Protein AF-0000000084934774 (afdb_homodimer)

Foldseek 3Di:
DDPVVVVVVVVVVLVVLQVVLQVVVVVPDDQQVSQVVCVVPDHSVLSVLQNVQSVLQVLLCVLCVVLVNNQQWDWDFDDSVDRTFIKTFGRDDPVPDPPLLCSLVSSQVSSVVSQKHKAAPDDDDPPVPDDSVNRSVCRSVRHMITIDGHDPPD/DDPVVVVVVVVVVLVVLQVVLQVVVVVPDDQQVSQVVCVVPDHSCLSVLQNVQSVLQVLLCVLCVVLVNNQQWDWDFDDSVDRTFIKTFGRDDPVPDPPLLCSLVSSQVSSVVSQKHKAAPDDDDPPVPDDSVNRSVCRSVRHMITIDGHDPPD

Secondary structure (DSSP, 8-state):
--HHHHHHHHHHHHHHHHHHHHHHHHTT--HHHHHHHTTTTS-HHHHHHHHHHHHHHHHHHHHHHHTT-TTTEEEEE--TTS---EEEEE---TTTSTTGGGHHHHHHHHHHTTTEEEEESS-SS--TT--HHHHHHHHHTT--EEEEE-----/--HHHHHHHHHHHHHHHHHHHHHHHHTT--HHHHHHHTTTTS-HHHHHHHHHHHHHHHHHHHHHHHTT-TTTEEEEE--TTS---EEEEE---TTTSTTGGGHHHHHHHHHHTTTEEEEES--SS--TT--HHHHHHHHHTT--EEEEE-----

Nearest PDB structures (foldseek):
  7mwr-assembly1_B  TM=3.013E-01  e=1.368E+00  synthetic construct
  7mwr-assembly1_B  TM=3.001E-01  e=9.776E-01  synthetic construct

Sequence (308 aa):
MDIRTELDNFLGEKRALVDAIAREFRAGTPAKEIARTVAPAFSRDQVTQYLSAVALADKARKALDEAGLAFAADVLVSGIDTPREARLIPAADPEETPDYPSLPTRIRDALRAFHITLDLLQTGEHDEDTSDAEIDGFFLDGQPVRLIKLKPRTMDIRTELDNFLGEKRALVDAIAREFRAGTPAKEIARTVAPAFSRDQVTQYLSAVALADKARKALDEAGLAFAADVLVSGIDTPREARLIPAADPEETPDYPSLPTRIRDALRAFHITLDLLQTGEHDEDTSDAEIDGFFLDGQPVRLIKLKPRT

Radius of gyration: 27.11 Å; Cα contacts (8 Å, |Δi|>4): 402; chains: 2; bounding box: 37×82×53 Å

Organism: Streptomyces venezuelae (strain ATCC 10712 / CBS 650.69 / DSM 40230 / JCM 4526 / NBRC 13096 / PD 04745) (NCBI:txid953739)

pLDDT: mean 90.49, std 11.96, range [42.5, 98.0]

Structure (mmCIF, N/CA/C/O backbone):
data_AF-0000000084934774-model_v1
#
loop_
_entity.id
_entity.type
_entity.pdbx_description
1 polymer 'Uncharacterized protein'
#
loop_
_atom_site.group_PDB
_atom_site.id
_atom_site.type_symbol
_atom_site.label_atom_id
_atom_site.label_alt_id
_atom_site.label_comp_id
_atom_site.label_asym_id
_atom_site.label_entity_id
_atom_site.label_seq_id
_atom_site.pdbx_PDB_ins_code
_atom_site.Cartn_x
_atom_site.Cartn_y
_atom_site.Cartn_z
_atom_site.occupancy
_atom_site.B_iso_or_equiv
_atom_site.auth_seq_id
_atom_site.auth_comp_id
_atom_site.auth_asym_id
_atom_site.auth_atom_id
_atom_site.pdbx_PDB_model_num
ATOM 1 N N . MET A 1 1 ? -10.758 15.281 -11.164 1 78.88 1 MET A N 1
ATOM 2 C CA . MET A 1 1 ? -11.195 13.914 -11.461 1 78.88 1 MET A CA 1
ATOM 3 C C . MET A 1 1 ? -11.875 13.289 -10.242 1 78.88 1 MET A C 1
ATOM 5 O O . MET A 1 1 ? -11.57 13.656 -9.102 1 78.88 1 MET A O 1
ATOM 9 N N . ASP A 1 2 ? -12.758 12.469 -10.477 1 92.75 2 ASP A N 1
ATOM 10 C CA . ASP A 1 2 ? -13.508 11.891 -9.367 1 92.75 2 ASP A CA 1
ATOM 11 C C . ASP A 1 2 ? -12.727 10.758 -8.703 1 92.75 2 ASP A C 1
ATOM 13 O O . ASP A 1 2 ? -11.797 10.203 -9.305 1 92.75 2 ASP A O 1
ATOM 17 N N . ILE A 1 3 ? -13.078 10.43 -7.586 1 95.81 3 ILE A N 1
ATOM 18 C CA . ILE A 1 3 ? -12.312 9.547 -6.715 1 95.81 3 ILE A CA 1
ATOM 19 C C . ILE A 1 3 ? -12.297 8.141 -7.297 1 95.81 3 ILE A C 1
ATOM 21 O O . ILE A 1 3 ? -11.297 7.422 -7.18 1 95.81 3 ILE A O 1
ATOM 25 N N . ARG A 1 4 ? -13.359 7.703 -8.016 1 95.94 4 ARG A N 1
ATOM 26 C CA . ARG A 1 4 ? -13.422 6.367 -8.602 1 95.94 4 ARG A CA 1
ATOM 27 C C . ARG A 1 4 ? -12.461 6.246 -9.781 1 95.94 4 ARG A C 1
ATOM 29 O O . ARG A 1 4 ? -11.789 5.223 -9.945 1 95.94 4 ARG A O 1
ATOM 36 N N . THR A 1 5 ? -12.414 7.297 -10.539 1 97.44 5 THR A N 1
ATOM 37 C CA . THR A 1 5 ? -11.477 7.312 -11.656 1 97.44 5 THR A CA 1
ATOM 38 C C . THR A 1 5 ? -10.039 7.258 -11.156 1 97.44 5 THR A C 1
ATOM 40 O O . THR A 1 5 ? -9.219 6.516 -11.695 1 97.44 5 THR A O 1
ATOM 43 N N . GLU A 1 6 ? -9.742 8.062 -10.133 1 97.25 6 GLU A N 1
ATOM 44 C CA . GLU A 1 6 ? -8.406 8.062 -9.555 1 97.25 6 GLU A CA 1
ATOM 45 C C . GLU A 1 6 ? -8.055 6.699 -8.969 1 97.25 6 GLU A C 1
ATOM 47 O O . GLU A 1 6 ? -6.918 6.246 -9.07 1 97.25 6 GLU A O 1
ATOM 52 N N . LEU A 1 7 ? -9.016 6.035 -8.367 1 97.5 7 LEU A N 1
ATOM 53 C CA . LEU A 1 7 ? -8.812 4.699 -7.816 1 97.5 7 LEU A CA 1
ATOM 54 C C . LEU A 1 7 ? -8.469 3.705 -8.922 1 97.5 7 LEU A C 1
ATOM 56 O O . LEU A 1 7 ? -7.516 2.934 -8.789 1 97.5 7 LEU A O 1
ATOM 60 N N . ASP A 1 8 ? -9.219 3.721 -9.992 1 97.44 8 ASP A N 1
ATOM 61 C CA . ASP A 1 8 ? -8.984 2.812 -11.109 1 97.44 8 ASP A CA 1
ATOM 62 C C . ASP A 1 8 ? -7.598 3.031 -11.711 1 97.44 8 ASP A C 1
ATOM 64 O O . ASP A 1 8 ? -6.898 2.068 -12.039 1 97.44 8 ASP A O 1
ATOM 68 N N . ASN A 1 9 ? -7.234 4.301 -11.836 1 98 9 ASN A N 1
ATOM 69 C CA . ASN A 1 9 ? -5.906 4.621 -12.344 1 98 9 ASN A CA 1
ATOM 70 C C . ASN A 1 9 ? -4.812 4.074 -11.43 1 98 9 ASN A C 1
ATOM 72 O O . ASN A 1 9 ? -3.832 3.496 -11.906 1 98 9 ASN A O 1
ATOM 76 N N . PHE A 1 10 ? -5.012 4.262 -10.164 1 97.19 10 PHE A N 1
ATOM 77 C CA . PHE A 1 10 ? -4.047 3.787 -9.18 1 97.19 10 PHE A CA 1
ATOM 78 C C . PHE A 1 10 ? -3.896 2.273 -9.25 1 97.19 10 PHE A C 1
ATOM 80 O O . PHE A 1 10 ? -2.777 1.758 -9.297 1 97.19 10 PHE A O 1
ATOM 87 N N . LEU A 1 11 ? -4.992 1.6 -9.312 1 96.88 11 LEU A N 1
ATOM 88 C CA . LEU A 1 11 ? -4.965 0.141 -9.359 1 96.88 11 LEU A CA 1
ATOM 89 C C . LEU A 1 11 ? -4.344 -0.354 -10.656 1 96.88 11 LEU A C 1
ATOM 91 O O . LEU A 1 11 ? -3.648 -1.372 -10.672 1 96.88 11 LEU A O 1
ATOM 95 N N . GLY A 1 12 ? -4.633 0.309 -11.727 1 96.75 12 GLY A N 1
ATOM 96 C CA . GLY A 1 12 ? -4.02 -0.026 -13.008 1 96.75 12 GLY A CA 1
ATOM 97 C C . GLY A 1 12 ? -2.51 0.105 -12.992 1 96.75 12 GLY A C 1
ATOM 98 O O . GLY A 1 12 ? -1.801 -0.792 -13.461 1 96.75 12 GLY A O 1
ATOM 99 N N . GLU A 1 13 ? -2.068 1.227 -12.461 1 96.88 13 GLU A N 1
ATOM 100 C CA . GLU A 1 13 ? -0.626 1.443 -12.398 1 96.88 13 GLU A CA 1
ATOM 101 C C . GLU A 1 13 ? 0.04 0.47 -11.43 1 96.88 13 GLU A C 1
ATOM 103 O O . GLU A 1 13 ? 1.187 0.069 -11.641 1 96.88 13 GLU A O 1
ATOM 108 N N . LYS A 1 14 ? -0.652 0.153 -10.367 1 96.25 14 LYS A N 1
ATOM 109 C CA . LYS A 1 14 ? -0.126 -0.861 -9.461 1 96.25 14 LYS A CA 1
ATOM 110 C C . LYS A 1 14 ? 0.091 -2.188 -10.18 1 96.25 14 LYS A C 1
ATOM 112 O O . LYS A 1 14 ? 1.144 -2.814 -10.039 1 96.25 14 LYS A O 1
ATOM 117 N N . ARG A 1 15 ? -0.886 -2.588 -10.914 1 95.69 15 ARG A N 1
ATOM 118 C CA . ARG A 1 15 ? -0.774 -3.818 -11.688 1 95.69 15 ARG A CA 1
ATOM 119 C C . ARG A 1 15 ? 0.396 -3.744 -12.664 1 95.69 15 ARG A C 1
ATOM 121 O O . ARG A 1 15 ? 1.167 -4.699 -12.789 1 95.69 15 ARG A O 1
ATOM 128 N N . ALA A 1 16 ? 0.53 -2.672 -13.305 1 96.81 16 ALA A N 1
ATOM 129 C CA . ALA A 1 16 ? 1.614 -2.48 -14.266 1 96.81 16 ALA A CA 1
ATOM 130 C C . ALA A 1 16 ? 2.975 -2.582 -13.586 1 96.81 16 ALA A C 1
ATOM 132 O O . ALA A 1 16 ? 3.906 -3.182 -14.125 1 96.81 16 ALA A O 1
ATOM 133 N N . LEU A 1 17 ? 3.041 -1.992 -12.422 1 97.31 17 LEU A N 1
ATOM 134 C CA . LEU A 1 17 ? 4.297 -2.035 -11.68 1 97.31 17 LEU A CA 1
ATOM 135 C C . LEU A 1 17 ? 4.633 -3.463 -11.266 1 97.31 17 LEU A C 1
ATOM 137 O O . LEU A 1 17 ? 5.773 -3.906 -11.406 1 97.31 17 LEU A O 1
ATOM 141 N N . VAL A 1 18 ? 3.674 -4.156 -10.805 1 96.5 18 VAL A N 1
ATOM 142 C CA . VAL A 1 18 ? 3.879 -5.527 -10.352 1 96.5 18 VAL A CA 1
ATOM 143 C C . VAL A 1 18 ? 4.293 -6.41 -11.523 1 96.5 18 VAL A C 1
ATOM 145 O O . VAL A 1 18 ? 5.191 -7.242 -11.398 1 96.5 18 VAL A O 1
ATOM 148 N N . ASP A 1 19 ? 3.691 -6.23 -12.633 1 96 19 ASP A N 1
ATOM 149 C CA . ASP A 1 19 ? 4.066 -6.957 -13.844 1 96 19 ASP A CA 1
ATOM 150 C C . ASP A 1 19 ? 5.516 -6.66 -14.234 1 96 19 ASP A C 1
ATOM 152 O O . ASP A 1 19 ? 6.254 -7.562 -14.633 1 96 19 ASP A O 1
ATOM 156 N N . ALA A 1 20 ? 5.871 -5.41 -14.133 1 97.06 20 ALA A N 1
ATOM 157 C CA . ALA A 1 20 ? 7.238 -5.012 -14.461 1 97.06 20 ALA A CA 1
ATOM 158 C C . ALA A 1 20 ? 8.242 -5.668 -13.516 1 97.06 20 ALA A C 1
ATOM 160 O O . ALA A 1 20 ? 9.328 -6.062 -13.938 1 97.06 20 ALA A O 1
ATOM 161 N N . ILE A 1 21 ? 7.844 -5.762 -12.266 1 97.25 21 ILE A N 1
ATOM 162 C CA . ILE A 1 21 ? 8.68 -6.406 -11.258 1 97.25 21 ILE A CA 1
ATOM 163 C C . ILE A 1 21 ? 8.953 -7.852 -11.664 1 97.25 21 ILE A C 1
ATOM 165 O O . ILE A 1 21 ? 10.102 -8.297 -11.688 1 97.25 21 ILE A O 1
ATOM 169 N N . ALA A 1 22 ? 7.934 -8.516 -12.016 1 96.12 22 ALA A N 1
ATOM 170 C CA . ALA A 1 22 ? 8.062 -9.922 -12.398 1 96.12 22 ALA A CA 1
ATOM 171 C C . ALA A 1 22 ? 8.883 -10.062 -13.68 1 96.12 22 ALA A C 1
ATOM 173 O O . ALA A 1 22 ? 9.719 -10.961 -13.797 1 96.12 22 ALA A O 1
ATOM 174 N N . ARG A 1 23 ? 8.688 -9.219 -14.617 1 96.94 23 ARG A N 1
ATOM 175 C CA . ARG A 1 23 ? 9.398 -9.25 -15.891 1 96.94 23 ARG A CA 1
ATOM 176 C C . ARG A 1 23 ? 10.891 -9.023 -15.688 1 96.94 23 ARG A C 1
ATOM 178 O O . ARG A 1 23 ? 11.719 -9.742 -16.266 1 96.94 23 ARG A O 1
ATOM 185 N N . GLU A 1 24 ? 11.18 -8.023 -14.875 1 97.31 24 GLU A N 1
ATOM 186 C CA . GLU A 1 24 ? 12.578 -7.738 -14.578 1 97.31 24 GLU A CA 1
ATOM 187 C C . GLU A 1 24 ? 13.25 -8.938 -13.914 1 97.31 24 GLU A C 1
ATOM 189 O O . GLU A 1 24 ? 14.406 -9.25 -14.219 1 97.31 24 GLU A O 1
ATOM 194 N N . PHE A 1 25 ? 12.57 -9.539 -13.039 1 97.25 25 PHE A N 1
ATOM 195 C CA . PHE A 1 25 ? 13.086 -10.719 -12.352 1 97.25 25 PHE A CA 1
ATOM 196 C C . PHE A 1 25 ? 13.352 -11.852 -13.328 1 97.25 25 PHE A C 1
ATOM 198 O O . PHE A 1 25 ? 14.406 -12.477 -13.297 1 97.25 25 PHE A O 1
ATOM 205 N N . ARG A 1 26 ? 12.492 -12.094 -14.227 1 96.38 26 ARG A N 1
ATOM 206 C CA . ARG A 1 26 ? 12.617 -13.156 -15.219 1 96.38 26 ARG A CA 1
ATOM 207 C C . ARG A 1 26 ? 13.75 -12.867 -16.188 1 96.38 26 ARG A C 1
ATOM 209 O O . ARG A 1 26 ? 14.328 -13.781 -16.781 1 96.38 26 ARG A O 1
ATOM 216 N N . ALA A 1 27 ? 14.07 -11.586 -16.312 1 96.81 27 ALA A N 1
ATOM 217 C CA . ALA A 1 27 ? 15.164 -11.18 -17.172 1 96.81 27 ALA A CA 1
ATOM 218 C C . ALA A 1 27 ? 16.516 -11.367 -16.484 1 96.81 27 ALA A C 1
ATOM 220 O O . ALA A 1 27 ? 17.562 -11.141 -17.094 1 96.81 27 ALA A O 1
ATOM 221 N N . GLY A 1 28 ? 16.484 -11.703 -15.18 1 96.62 28 GLY A N 1
ATOM 222 C CA . GLY A 1 28 ? 17.719 -12.094 -14.531 1 96.62 28 GLY A CA 1
ATOM 223 C C . GLY A 1 28 ? 18.188 -11.109 -13.469 1 96.62 28 GLY A C 1
ATOM 224 O O . GLY A 1 28 ? 19.188 -11.336 -12.805 1 96.62 28 GLY A O 1
ATOM 225 N N . THR A 1 29 ? 17.484 -9.961 -13.305 1 96.94 29 THR A N 1
ATOM 226 C CA . THR A 1 29 ? 17.859 -9 -12.266 1 96.94 29 THR A CA 1
ATOM 227 C C . THR A 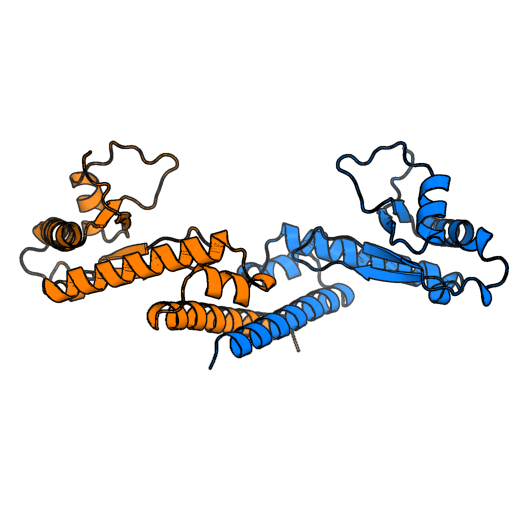1 29 ? 17.672 -9.602 -10.875 1 96.94 29 THR A C 1
ATOM 229 O O . THR A 1 29 ? 16.625 -10.211 -10.594 1 96.94 29 THR A O 1
ATOM 232 N N . PRO A 1 30 ? 18.656 -9.43 -10.039 1 97.31 30 PRO A N 1
ATOM 233 C CA . PRO A 1 30 ? 18.516 -9.984 -8.688 1 97.31 30 PRO A CA 1
ATOM 234 C C . PRO A 1 30 ? 17.359 -9.375 -7.906 1 97.31 30 PRO A C 1
ATOM 236 O O . PRO A 1 30 ? 17.094 -8.18 -8.016 1 97.31 30 PRO A O 1
ATOM 239 N N . ALA A 1 31 ? 16.734 -10.211 -7.055 1 96.62 31 ALA A N 1
ATOM 240 C CA . ALA A 1 31 ? 15.562 -9.812 -6.277 1 96.62 31 ALA A CA 1
ATOM 241 C C . ALA A 1 31 ? 15.883 -8.625 -5.371 1 96.62 31 ALA A C 1
ATOM 243 O O . ALA A 1 31 ? 15.078 -7.699 -5.234 1 96.62 31 ALA A O 1
ATOM 244 N N . LYS A 1 32 ? 17.016 -8.656 -4.805 1 96.31 32 LYS A N 1
ATOM 245 C CA . LYS A 1 32 ? 17.422 -7.602 -3.885 1 96.31 32 LYS A CA 1
ATOM 246 C C . LYS A 1 32 ? 17.531 -6.258 -4.602 1 96.31 32 LYS A C 1
ATOM 248 O O . LYS A 1 32 ? 17.172 -5.219 -4.039 1 96.31 32 LYS A O 1
ATOM 253 N N . GLU A 1 33 ? 18.016 -6.273 -5.797 1 97.5 33 GLU A N 1
ATOM 254 C CA . GLU A 1 33 ? 18.141 -5.055 -6.59 1 97.5 33 GLU A CA 1
ATOM 255 C C . GLU A 1 33 ? 16.766 -4.508 -6.977 1 97.5 33 GLU A C 1
ATOM 257 O O . GLU A 1 33 ? 16.531 -3.301 -6.914 1 97.5 33 GLU A O 1
ATOM 262 N N . ILE A 1 34 ? 15.914 -5.402 -7.332 1 97.56 34 ILE A N 1
ATOM 263 C CA . ILE A 1 34 ? 14.547 -5.016 -7.668 1 97.56 34 ILE A CA 1
ATOM 264 C C . ILE A 1 34 ? 13.875 -4.398 -6.445 1 97.56 34 ILE A C 1
ATOM 266 O O . ILE A 1 34 ? 13.25 -3.338 -6.543 1 97.56 34 ILE A O 1
ATOM 270 N N . ALA A 1 35 ? 14.062 -5.059 -5.273 1 97.19 35 ALA A N 1
ATOM 271 C CA . ALA A 1 35 ? 13.477 -4.562 -4.031 1 97.19 35 ALA A CA 1
ATOM 272 C C . ALA A 1 35 ? 13.961 -3.15 -3.719 1 97.19 35 ALA A C 1
ATOM 274 O O . ALA A 1 35 ? 13.188 -2.299 -3.285 1 97.19 35 ALA A O 1
ATOM 275 N N . ARG A 1 36 ? 15.195 -2.875 -3.945 1 97.62 36 ARG A N 1
ATOM 276 C CA . ARG A 1 36 ? 15.758 -1.551 -3.709 1 97.62 36 ARG A CA 1
ATOM 277 C C . ARG A 1 36 ? 15.125 -0.514 -4.629 1 97.62 36 ARG A C 1
ATOM 279 O O . ARG A 1 36 ? 14.805 0.596 -4.199 1 97.62 36 ARG A O 1
ATOM 286 N N . THR A 1 37 ? 14.977 -0.92 -5.828 1 97 37 THR A N 1
ATOM 287 C CA . THR A 1 37 ? 14.445 -0.012 -6.836 1 97 37 THR A CA 1
ATOM 288 C C . THR A 1 37 ? 13.016 0.4 -6.496 1 97 37 THR A C 1
ATOM 290 O O . THR A 1 37 ? 12.641 1.564 -6.656 1 97 37 THR A O 1
ATOM 293 N N . VAL A 1 38 ? 12.234 -0.533 -6.016 1 97.5 38 VAL A N 1
ATOM 294 C CA . VAL A 1 38 ? 10.812 -0.253 -5.832 1 97.5 38 VAL A CA 1
ATOM 295 C C . VAL A 1 38 ? 10.523 -0.011 -4.355 1 97.5 38 VAL A C 1
ATOM 297 O O . VAL A 1 38 ? 9.375 -0.094 -3.922 1 97.5 38 VAL A O 1
ATOM 300 N N . ALA A 1 39 ? 11.453 0.336 -3.584 1 96.12 39 ALA A N 1
ATOM 301 C CA . ALA A 1 39 ? 11.367 0.5 -2.137 1 96.12 39 ALA A CA 1
ATOM 302 C C . ALA A 1 39 ? 10.336 1.559 -1.765 1 96.12 39 ALA A C 1
ATOM 304 O O . ALA A 1 39 ? 9.68 1.459 -0.724 1 96.12 39 ALA A O 1
ATOM 305 N N . PRO A 1 40 ? 10.141 2.592 -2.535 1 94.06 40 PRO A N 1
ATOM 306 C CA . PRO A 1 40 ? 9.125 3.59 -2.197 1 94.06 40 PRO A CA 1
ATOM 307 C C . PRO A 1 40 ? 7.703 3.033 -2.268 1 94.06 40 PRO A C 1
ATOM 309 O O . PRO A 1 40 ? 6.77 3.643 -1.738 1 94.06 40 PRO A O 1
ATOM 312 N N . ALA A 1 41 ? 7.539 1.905 -2.939 1 94.5 41 ALA A N 1
ATOM 313 C CA . ALA A 1 41 ? 6.203 1.359 -3.168 1 94.5 41 ALA A CA 1
ATOM 314 C C . ALA A 1 41 ? 5.957 0.134 -2.293 1 94.5 41 ALA A C 1
ATOM 316 O O . ALA A 1 41 ? 4.859 -0.042 -1.759 1 94.5 41 ALA A O 1
ATOM 317 N N . PHE A 1 42 ? 6.953 -0.708 -2.201 1 94.56 42 PHE A N 1
ATOM 318 C CA . PHE A 1 42 ? 6.824 -1.979 -1.498 1 94.56 42 PHE A CA 1
ATOM 319 C C . PHE A 1 42 ? 8.023 -2.219 -0.586 1 94.56 42 PHE A C 1
ATOM 321 O O . PHE A 1 42 ? 9.141 -1.827 -0.912 1 94.56 42 PHE A O 1
ATOM 328 N N . SER A 1 43 ? 7.746 -2.963 0.481 1 94.06 43 SER A N 1
ATOM 329 C CA . SER A 1 43 ? 8.852 -3.334 1.361 1 94.06 43 SER A CA 1
ATOM 330 C C . SER A 1 43 ? 9.719 -4.422 0.734 1 94.06 43 SER A C 1
ATOM 332 O O . SER A 1 43 ? 9.281 -5.113 -0.187 1 94.06 43 SER A O 1
ATOM 334 N N . ARG A 1 44 ? 10.906 -4.539 1.25 1 94.94 44 ARG A N 1
ATOM 335 C CA . ARG A 1 44 ? 11.828 -5.562 0.783 1 94.94 44 ARG A CA 1
ATOM 336 C C . ARG A 1 44 ? 11.234 -6.957 0.94 1 94.94 44 ARG A C 1
ATOM 338 O O . ARG A 1 44 ? 11.312 -7.777 0.026 1 94.94 44 ARG A O 1
ATOM 345 N N . ASP A 1 45 ? 10.602 -7.234 2.094 1 93.56 45 ASP A N 1
ATOM 346 C CA . ASP A 1 45 ? 10.023 -8.547 2.361 1 93.56 45 ASP A CA 1
ATOM 347 C C . ASP A 1 45 ? 8.883 -8.852 1.4 1 93.56 45 ASP A C 1
ATOM 349 O O . ASP A 1 45 ? 8.758 -9.977 0.905 1 93.56 45 ASP A O 1
ATOM 353 N N . GLN A 1 46 ? 8.086 -7.867 1.124 1 94.5 46 GLN A N 1
ATOM 354 C CA . GLN A 1 46 ? 6.992 -8.031 0.178 1 94.5 46 GLN A CA 1
ATOM 355 C C . GLN A 1 46 ? 7.504 -8.469 -1.191 1 94.5 46 GLN A C 1
ATOM 357 O O . GLN A 1 46 ? 7.004 -9.43 -1.771 1 94.5 46 GLN A O 1
ATOM 362 N N . VAL A 1 47 ? 8.508 -7.789 -1.614 1 96.12 47 VAL A N 1
ATOM 363 C CA . VAL A 1 47 ? 9.016 -8.016 -2.963 1 96.12 47 VAL A CA 1
ATOM 364 C C . VAL A 1 47 ? 9.703 -9.383 -3.029 1 96.12 47 VAL A C 1
ATOM 366 O O . VAL A 1 47 ? 9.445 -10.164 -3.943 1 96.12 47 VAL A O 1
ATOM 369 N N . THR A 1 48 ? 10.516 -9.68 -2.057 1 95.88 48 THR A N 1
ATOM 370 C CA . THR A 1 48 ? 11.273 -10.922 -2.092 1 95.88 48 THR A CA 1
ATOM 371 C C . THR A 1 48 ? 10.344 -12.125 -1.982 1 95.88 48 THR A C 1
ATOM 373 O O . THR A 1 48 ? 10.539 -13.133 -2.67 1 95.88 48 THR A O 1
ATOM 376 N N . GLN A 1 49 ? 9.328 -12.016 -1.115 1 94.5 49 GLN A N 1
ATOM 377 C CA . GLN A 1 49 ? 8.367 -13.102 -0.988 1 94.5 49 GLN A CA 1
ATOM 378 C C . GLN A 1 49 ? 7.551 -13.266 -2.268 1 94.5 49 GLN A C 1
ATOM 380 O O . GLN A 1 49 ? 7.289 -14.391 -2.705 1 94.5 49 GLN A O 1
ATOM 385 N N . TYR A 1 50 ? 7.16 -12.148 -2.826 1 96.62 50 TYR A N 1
ATOM 386 C CA . TYR A 1 50 ? 6.41 -12.188 -4.078 1 96.62 50 TYR A CA 1
ATOM 387 C C . TYR A 1 50 ? 7.227 -12.852 -5.18 1 96.62 50 TYR A C 1
ATOM 389 O O . TYR A 1 50 ? 6.723 -13.711 -5.902 1 96.62 50 TYR A O 1
ATOM 397 N N . LEU A 1 51 ? 8.445 -12.508 -5.297 1 96.94 51 LEU A N 1
ATOM 398 C CA . LEU A 1 51 ? 9.297 -13.031 -6.363 1 96.94 51 LEU A CA 1
ATOM 399 C C . LEU A 1 51 ? 9.625 -14.5 -6.121 1 96.94 51 LEU A C 1
ATOM 401 O O . LEU A 1 51 ? 9.773 -15.266 -7.07 1 96.94 51 LEU A O 1
ATOM 405 N N . SER A 1 52 ? 9.734 -14.875 -4.855 1 95.19 52 SER A N 1
ATOM 406 C CA . SER A 1 52 ? 9.891 -16.297 -4.551 1 95.19 52 SER A CA 1
ATOM 407 C C . SER A 1 52 ? 8.688 -17.109 -5.043 1 95.19 52 SER A C 1
ATOM 409 O O . SER A 1 52 ? 8.852 -18.188 -5.605 1 95.19 52 SER A O 1
ATOM 411 N N . ALA A 1 53 ? 7.543 -16.547 -4.809 1 95.69 53 ALA A N 1
ATOM 412 C CA . ALA A 1 53 ? 6.324 -17.188 -5.289 1 95.69 53 ALA A CA 1
ATOM 413 C C . ALA A 1 53 ? 6.301 -17.25 -6.812 1 95.69 53 ALA A C 1
ATOM 415 O O . ALA A 1 53 ? 5.883 -18.25 -7.395 1 95.69 53 ALA A O 1
ATOM 416 N N . VAL A 1 54 ? 6.707 -16.203 -7.422 1 96.69 54 VAL A N 1
ATOM 417 C CA . VAL A 1 54 ? 6.762 -16.141 -8.875 1 96.69 54 VAL A CA 1
ATOM 418 C C . VAL A 1 54 ? 7.688 -17.234 -9.406 1 96.69 54 VAL A C 1
ATOM 420 O O . VAL A 1 54 ? 7.34 -17.969 -10.344 1 96.69 54 VAL A O 1
ATOM 423 N N . ALA A 1 55 ? 8.859 -17.359 -8.82 1 96.31 55 ALA A N 1
ATOM 424 C CA . ALA A 1 55 ? 9.828 -18.375 -9.227 1 96.31 55 ALA A CA 1
ATOM 425 C C . ALA A 1 55 ? 9.242 -19.781 -9.086 1 96.31 55 ALA A C 1
ATOM 427 O O . ALA A 1 55 ? 9.414 -20.625 -9.977 1 96.31 55 ALA A O 1
ATOM 428 N N . LEU A 1 56 ? 8.609 -19.984 -7.984 1 96.25 56 LEU A N 1
ATOM 429 C CA . LEU A 1 56 ? 7.988 -21.281 -7.738 1 96.25 56 LEU A CA 1
ATOM 430 C C . LEU A 1 56 ? 6.914 -21.562 -8.781 1 96.25 56 LEU A C 1
ATOM 432 O O . LEU A 1 56 ? 6.84 -22.688 -9.305 1 96.25 56 LEU A O 1
ATOM 436 N N . ALA A 1 57 ? 6.164 -20.625 -9.047 1 96.94 57 ALA A N 1
ATOM 437 C CA . ALA A 1 57 ? 5.109 -20.766 -10.047 1 96.94 57 ALA A CA 1
ATOM 438 C C . ALA A 1 57 ? 5.695 -21.078 -11.422 1 96.94 57 ALA A C 1
ATOM 440 O O . ALA A 1 57 ? 5.191 -21.938 -12.133 1 96.94 57 ALA A O 1
ATOM 441 N N . ASP A 1 58 ? 6.691 -20.359 -11.789 1 96.5 58 ASP A N 1
ATOM 442 C CA . ASP A 1 58 ? 7.32 -20.578 -13.094 1 96.5 58 ASP A CA 1
ATOM 443 C C . ASP A 1 58 ? 7.883 -21.984 -13.211 1 96.5 58 ASP A C 1
ATOM 445 O O . ASP A 1 58 ? 7.742 -22.641 -14.25 1 96.5 58 ASP A O 1
ATOM 449 N N . LYS A 1 59 ? 8.508 -22.422 -12.141 1 97.19 59 LYS A N 1
ATOM 450 C CA . LYS A 1 59 ? 9.023 -23.781 -12.117 1 97.19 59 LYS A CA 1
ATOM 451 C C . LYS A 1 59 ? 7.895 -24.797 -12.242 1 97.19 59 LYS A C 1
ATOM 453 O O . LYS A 1 59 ? 8.031 -25.797 -12.945 1 97.19 59 LYS A O 1
ATOM 458 N N . ALA A 1 60 ? 6.848 -24.5 -11.547 1 97.56 60 ALA A N 1
ATOM 459 C CA . ALA A 1 60 ? 5.703 -25.406 -11.594 1 97.56 60 ALA A CA 1
ATOM 460 C C . ALA A 1 60 ? 5.105 -25.469 -12.992 1 97.56 60 ALA A C 1
ATOM 462 O O . ALA A 1 60 ? 4.754 -26.547 -13.484 1 97.56 60 ALA A O 1
ATOM 463 N N . ARG A 1 61 ? 5 -24.359 -13.609 1 97.44 61 ARG A N 1
ATOM 464 C CA . ARG A 1 61 ? 4.492 -24.312 -14.977 1 97.44 61 ARG A CA 1
ATOM 465 C C . ARG A 1 61 ? 5.363 -25.141 -15.914 1 97.44 61 ARG A C 1
ATOM 467 O O . ARG A 1 61 ? 4.852 -25.891 -16.75 1 97.44 61 ARG A O 1
ATOM 474 N N . LYS A 1 62 ? 6.594 -24.953 -15.75 1 97.25 62 LYS A N 1
ATOM 475 C CA . LYS A 1 62 ? 7.527 -25.734 -16.562 1 97.25 62 LYS A CA 1
ATOM 476 C C . LYS A 1 62 ? 7.352 -27.234 -16.312 1 97.25 62 LYS A C 1
ATOM 478 O O . LYS A 1 62 ? 7.34 -28.016 -17.266 1 97.25 62 LYS A O 1
ATOM 483 N N . ALA A 1 63 ? 7.246 -27.594 -15.055 1 97.44 63 ALA A N 1
ATOM 484 C CA . ALA A 1 63 ? 7.059 -29 -14.688 1 97.44 63 ALA A CA 1
ATOM 485 C C . ALA A 1 63 ? 5.816 -29.578 -15.352 1 97.44 63 ALA A C 1
ATOM 487 O O . ALA A 1 63 ? 5.867 -30.672 -15.93 1 97.44 63 ALA A O 1
ATOM 488 N N . LEU A 1 64 ? 4.781 -28.844 -15.289 1 97.5 64 LEU A N 1
ATOM 489 C CA . LEU A 1 64 ? 3.523 -29.312 -15.867 1 97.5 64 LEU A CA 1
ATOM 490 C C . LEU A 1 64 ? 3.615 -29.391 -17.391 1 97.5 64 LEU A C 1
ATOM 492 O O . LEU A 1 64 ? 3.119 -30.344 -18 1 97.5 64 LEU A O 1
ATOM 496 N N . ASP A 1 65 ? 4.23 -28.453 -17.953 1 96.88 65 ASP A N 1
ATOM 497 C CA . ASP A 1 65 ? 4.41 -28.422 -19.406 1 96.88 65 ASP A CA 1
ATOM 498 C C . ASP A 1 65 ? 5.223 -29.609 -19.875 1 96.88 65 ASP A C 1
ATOM 500 O O . ASP A 1 65 ? 4.824 -30.312 -20.828 1 96.88 65 ASP A O 1
ATOM 504 N N . GLU A 1 66 ? 6.316 -29.844 -19.266 1 97.56 66 GLU A N 1
ATOM 505 C CA . GLU A 1 66 ? 7.207 -30.938 -19.656 1 97.56 66 GLU A CA 1
ATOM 506 C C . GLU A 1 66 ? 6.531 -32.281 -19.484 1 97.56 66 GLU A C 1
ATOM 508 O O . GLU A 1 66 ? 6.82 -33.219 -20.234 1 97.56 66 GLU A O 1
ATOM 513 N N . ALA A 1 67 ? 5.613 -32.375 -18.562 1 96.75 67 ALA A N 1
ATOM 514 C CA . ALA A 1 67 ? 4.914 -33.625 -18.281 1 96.75 67 ALA A CA 1
ATOM 515 C C . ALA A 1 67 ? 3.648 -33.75 -19.125 1 96.75 67 ALA A C 1
ATOM 517 O O . ALA A 1 67 ? 2.926 -34.75 -19.047 1 96.75 67 ALA A O 1
ATOM 518 N N . GLY A 1 68 ? 3.346 -32.688 -19.938 1 95.56 68 GLY A N 1
ATOM 519 C CA . GLY A 1 68 ? 2.137 -32.688 -20.75 1 95.56 68 GLY A CA 1
ATOM 520 C C . GLY A 1 68 ? 0.871 -32.5 -19.938 1 95.56 68 GLY A C 1
ATOM 521 O O . GLY A 1 68 ? -0.18 -33.062 -20.297 1 95.56 68 GLY A O 1
ATOM 522 N N . LEU A 1 69 ? 0.975 -31.812 -18.781 1 96.06 69 LEU A N 1
ATOM 523 C CA . LEU A 1 69 ? -0.149 -31.688 -17.859 1 96.06 69 LEU A CA 1
ATOM 524 C C . LEU A 1 69 ? -0.601 -30.234 -17.734 1 96.06 69 LEU A C 1
ATOM 526 O O . LEU A 1 69 ? -1.341 -29.891 -16.812 1 96.06 69 LEU A O 1
ATOM 530 N N . ALA A 1 70 ? -0.182 -29.375 -18.641 1 94.44 70 ALA A N 1
ATOM 531 C CA . ALA A 1 70 ? -0.507 -27.953 -18.578 1 94.44 70 ALA A CA 1
ATOM 532 C C . ALA A 1 70 ? -2.012 -27.734 -18.703 1 94.44 70 ALA A C 1
ATOM 534 O O . ALA A 1 70 ? -2.541 -26.734 -18.188 1 94.44 70 ALA A O 1
ATOM 535 N N . PHE A 1 71 ? -2.73 -28.672 -19.281 1 92.75 71 PHE A N 1
ATOM 536 C CA . PHE A 1 71 ? -4.172 -28.562 -19.453 1 92.75 71 PHE A CA 1
ATOM 537 C C . PHE A 1 71 ? -4.902 -28.828 -18.141 1 92.75 71 PHE A C 1
ATOM 539 O O . PHE A 1 71 ? -6.074 -28.469 -18 1 92.75 71 PHE A O 1
ATOM 546 N N . ALA A 1 72 ? -4.297 -29.484 -17.203 1 94.19 72 ALA A N 1
ATOM 547 C CA . ALA A 1 72 ? -4.961 -30.031 -16.031 1 94.19 72 ALA A CA 1
ATOM 548 C C . ALA A 1 72 ? -5.109 -28.984 -14.938 1 94.19 72 ALA A C 1
ATOM 550 O O . ALA A 1 72 ? -5.988 -29.078 -14.078 1 94.19 72 ALA A O 1
ATOM 551 N N . ALA A 1 73 ? -4.18 -28 -14.953 1 95.19 73 ALA A N 1
ATOM 552 C CA . ALA A 1 73 ? -4.195 -27.031 -13.867 1 95.19 73 ALA A CA 1
ATOM 553 C C . ALA A 1 73 ? -3.578 -25.703 -14.32 1 95.19 73 ALA A C 1
ATOM 555 O O . ALA A 1 73 ? -2.652 -25.688 -15.133 1 95.19 73 ALA A O 1
ATOM 556 N N . ASP A 1 74 ? -4.137 -24.625 -13.789 1 94.56 74 ASP A N 1
ATOM 557 C CA . ASP A 1 74 ? -3.529 -23.312 -13.922 1 94.56 74 ASP A CA 1
ATOM 558 C C . ASP A 1 74 ? -2.668 -22.984 -12.703 1 94.56 74 ASP A C 1
ATOM 560 O O . ASP A 1 74 ? -2.982 -23.391 -11.586 1 94.56 74 ASP A O 1
ATOM 564 N N . VAL A 1 75 ? -1.601 -22.359 -13.031 1 96.06 75 VAL A N 1
ATOM 565 C CA . VAL A 1 75 ? -0.73 -21.891 -11.961 1 96.06 75 VAL A CA 1
ATOM 566 C C . VAL A 1 75 ? -0.876 -20.375 -11.805 1 96.06 75 VAL A C 1
ATOM 568 O O . VAL A 1 75 ? -0.709 -19.625 -12.766 1 96.06 75 VAL A O 1
ATOM 571 N N . LEU A 1 76 ? -1.16 -19.953 -10.523 1 94 76 LEU A N 1
ATOM 572 C CA . LEU A 1 76 ? -1.379 -18.531 -10.25 1 94 76 LEU A CA 1
ATOM 573 C C . LEU A 1 76 ? -0.519 -18.062 -9.078 1 94 76 LEU A C 1
ATOM 575 O O . LEU A 1 76 ? -0.175 -18.859 -8.203 1 94 76 LEU A O 1
ATOM 579 N N . VAL A 1 77 ? -0.133 -16.828 -9.203 1 93.56 77 VAL A N 1
ATOM 580 C CA . VAL A 1 77 ? 0.542 -16.172 -8.078 1 93.56 77 VAL A CA 1
ATOM 581 C C . VAL A 1 77 ? -0.374 -15.125 -7.465 1 93.56 77 VAL A C 1
ATOM 583 O O . VAL A 1 77 ? -0.975 -14.32 -8.18 1 93.56 77 VAL A O 1
ATOM 586 N N . SER A 1 78 ? -0.44 -15.203 -6.129 1 86.44 78 SER A N 1
ATOM 587 C CA . SER A 1 78 ? -1.234 -14.18 -5.461 1 86.44 78 SER A CA 1
ATOM 588 C C . SER A 1 78 ? -0.581 -12.812 -5.578 1 86.44 78 SER A C 1
ATOM 590 O O . SER A 1 78 ? 0.597 -12.703 -5.93 1 86.44 78 SER A O 1
ATOM 592 N N . GLY A 1 79 ? -1.351 -11.82 -5.316 1 83.62 79 GLY A N 1
ATOM 593 C CA . GLY A 1 79 ? -0.868 -10.453 -5.445 1 83.62 79 GLY A CA 1
ATOM 594 C C . GLY A 1 79 ? 0.18 -10.094 -4.406 1 83.62 79 GLY A C 1
ATOM 595 O O . GLY A 1 79 ? 0.333 -10.797 -3.402 1 83.62 79 GLY A O 1
ATOM 596 N N . ILE A 1 80 ? 0.905 -9.047 -4.637 1 84.25 80 ILE A N 1
ATOM 597 C CA . ILE A 1 80 ? 2.057 -8.633 -3.844 1 84.25 80 ILE A CA 1
ATOM 598 C C . ILE A 1 80 ? 1.59 -8.156 -2.469 1 84.25 80 ILE A C 1
ATOM 600 O O . ILE A 1 80 ? 2.385 -8.078 -1.529 1 84.25 80 ILE A O 1
ATOM 604 N N . ASP A 1 81 ? 0.263 -7.766 -2.328 1 83.19 81 ASP A N 1
ATOM 605 C CA . ASP A 1 81 ? -0.262 -7.238 -1.071 1 83.19 81 ASP A CA 1
ATOM 606 C C . ASP A 1 81 ? -0.842 -8.359 -0.208 1 83.19 81 ASP A C 1
ATOM 608 O O . ASP A 1 81 ? -1.279 -8.117 0.919 1 83.19 81 ASP A O 1
ATOM 612 N N . THR A 1 82 ? -0.946 -9.57 -0.595 1 73.69 82 THR A N 1
ATOM 613 C CA . THR A 1 82 ? -1.506 -10.742 0.07 1 73.69 82 THR A CA 1
ATOM 614 C C . THR A 1 82 ? -0.404 -11.727 0.447 1 73.69 82 THR A C 1
ATOM 616 O O . THR A 1 82 ? 0.756 -11.539 0.075 1 73.69 82 THR A O 1
ATOM 619 N N . PRO A 1 83 ? -0.89 -12.562 1.362 1 72.38 83 PRO A N 1
ATOM 620 C CA . PRO A 1 83 ? 0.104 -13.633 1.459 1 72.38 83 PRO A CA 1
ATOM 621 C C . PRO A 1 83 ? 0.592 -14.117 0.093 1 72.38 83 PRO A C 1
ATOM 623 O O . PRO A 1 83 ? -0.218 -14.469 -0.768 1 72.38 83 PRO A O 1
ATOM 626 N N . ARG A 1 84 ? 1.795 -13.898 -0.087 1 81.25 84 ARG A N 1
ATOM 627 C CA . ARG A 1 84 ? 2.416 -14.148 -1.384 1 81.25 84 ARG A CA 1
ATOM 628 C C . ARG A 1 84 ? 2.676 -15.641 -1.59 1 81.25 84 ARG A C 1
ATOM 630 O O . ARG A 1 84 ? 3.59 -16.203 -0.984 1 81.25 84 ARG A O 1
ATOM 637 N N . GLU A 1 85 ? 1.746 -16.188 -2.361 1 89.88 85 GLU A N 1
ATOM 638 C CA . GLU A 1 85 ? 1.827 -17.641 -2.578 1 89.88 85 GLU A CA 1
ATOM 639 C C . GLU A 1 85 ? 1.572 -17.984 -4.039 1 89.88 85 GLU A C 1
ATOM 641 O O . GLU A 1 85 ? 0.938 -17.219 -4.77 1 89.88 85 GLU A O 1
ATOM 646 N N . ALA A 1 86 ? 2.182 -19.078 -4.43 1 94.5 86 ALA A N 1
ATOM 647 C CA . ALA A 1 86 ? 1.842 -19.719 -5.691 1 94.5 86 ALA A CA 1
ATOM 648 C C . ALA A 1 86 ? 0.79 -20.812 -5.48 1 94.5 86 ALA A C 1
ATOM 650 O O . ALA A 1 86 ? 0.843 -21.562 -4.5 1 94.5 86 ALA A O 1
ATOM 651 N N . ARG A 1 87 ? -0.106 -20.828 -6.398 1 94.44 87 ARG A N 1
ATOM 652 C CA . ARG A 1 87 ? -1.219 -21.75 -6.25 1 94.44 87 ARG A CA 1
ATOM 653 C C . ARG A 1 87 ? -1.45 -22.547 -7.539 1 94.44 87 ARG A C 1
ATOM 655 O O . ARG A 1 87 ? -1.173 -22.047 -8.633 1 94.44 87 ARG A O 1
ATOM 662 N N . LEU A 1 88 ? -1.963 -23.734 -7.277 1 95.44 88 LEU A N 1
ATOM 663 C CA . LEU A 1 88 ? -2.447 -24.578 -8.359 1 95.44 88 LEU A CA 1
ATOM 664 C C . LEU A 1 88 ? -3.973 -24.609 -8.383 1 95.44 88 LEU A C 1
ATOM 666 O O . LEU A 1 88 ? -4.605 -24.938 -7.375 1 95.44 88 LEU A O 1
ATOM 670 N N . ILE A 1 89 ? -4.477 -24.219 -9.547 1 94.38 89 ILE A N 1
ATOM 671 C CA . ILE A 1 89 ? -5.93 -24.219 -9.711 1 94.38 89 ILE A CA 1
ATOM 672 C C . ILE A 1 89 ? -6.336 -25.297 -10.711 1 94.38 89 ILE A C 1
ATOM 674 O O . ILE A 1 89 ? -5.938 -25.25 -11.875 1 94.38 89 ILE A O 1
ATOM 678 N N . PRO A 1 90 ? -7.121 -26.25 -10.227 1 94.62 90 PRO A N 1
ATOM 679 C CA . PRO A 1 90 ? -7.57 -27.281 -11.172 1 94.62 90 PRO A CA 1
ATOM 680 C C . PRO A 1 90 ? -8.305 -26.688 -12.375 1 94.62 90 PRO A C 1
ATOM 682 O O . PRO A 1 90 ? -9.117 -25.766 -12.219 1 94.62 90 PRO A O 1
ATOM 685 N N . ALA A 1 91 ? -8.023 -27.219 -13.523 1 93.56 91 ALA A N 1
ATOM 686 C CA . ALA A 1 91 ? -8.617 -26.672 -14.734 1 93.56 91 ALA A CA 1
ATOM 687 C C . ALA A 1 91 ? -9.172 -27.781 -15.625 1 93.56 91 ALA A C 1
ATOM 689 O O . ALA A 1 91 ? -9.969 -27.516 -16.531 1 93.56 91 ALA A O 1
ATOM 690 N N . ALA A 1 92 ? -8.852 -29.016 -15.352 1 92.38 92 ALA A N 1
ATOM 691 C CA . ALA A 1 92 ? -9.273 -30.141 -16.188 1 92.38 92 ALA A CA 1
ATOM 692 C C . ALA A 1 92 ? -10.758 -30.438 -16 1 92.38 92 ALA A C 1
ATOM 694 O O . ALA A 1 92 ? -11.273 -30.391 -14.883 1 92.38 92 ALA A O 1
ATOM 695 N N . ASP A 1 93 ? -11.375 -30.625 -17.078 1 90.62 93 ASP A N 1
ATOM 696 C CA . ASP A 1 93 ? -12.75 -31.109 -17.031 1 90.62 93 ASP A CA 1
ATOM 697 C C . ASP A 1 93 ? -12.812 -32.594 -16.75 1 90.62 93 ASP A C 1
ATOM 699 O O . ASP A 1 93 ? -12.336 -33.406 -17.562 1 90.62 93 ASP A O 1
ATOM 703 N N . PRO A 1 94 ? -13.453 -32.938 -15.695 1 89.5 94 PRO A N 1
ATOM 704 C CA . PRO A 1 94 ? -13.492 -34.375 -15.336 1 89.5 94 PRO A CA 1
ATOM 705 C C . PRO A 1 94 ? -14.117 -35.25 -16.422 1 89.5 94 PRO A C 1
ATOM 707 O O . PRO A 1 94 ? -13.695 -36.375 -16.625 1 89.5 94 PRO A O 1
ATOM 710 N N . GLU A 1 95 ? -15.016 -34.75 -17.125 1 90.88 95 GLU A N 1
ATOM 711 C CA . GLU A 1 95 ? -15.734 -35.531 -18.141 1 90.88 95 GLU A CA 1
ATOM 712 C C . GLU A 1 95 ? -14.898 -35.719 -19.391 1 90.88 95 GLU A C 1
ATOM 714 O O . GLU A 1 95 ? -15.07 -36.688 -20.125 1 90.88 95 GLU A O 1
ATOM 719 N N . GLU A 1 96 ? -14 -34.875 -19.562 1 91.94 96 GLU A N 1
ATOM 720 C CA . GLU A 1 96 ? -13.227 -34.906 -20.797 1 91.94 96 GLU A CA 1
ATOM 721 C C . GLU A 1 96 ? -11.828 -35.438 -20.562 1 91.94 96 GLU A C 1
ATOM 723 O O . GLU A 1 96 ? -11.07 -35.656 -21.516 1 91.94 96 GLU A O 1
ATOM 728 N N . THR A 1 97 ? -11.523 -35.625 -19.312 1 90.75 97 THR A N 1
ATOM 729 C CA . THR A 1 97 ? -10.164 -36.062 -19 1 90.75 97 THR A CA 1
ATOM 730 C C . THR A 1 97 ? -10.133 -37.562 -18.656 1 90.75 97 THR A C 1
ATOM 732 O O . THR A 1 97 ? -10.688 -37.969 -17.625 1 90.75 97 THR A O 1
ATOM 735 N N . PRO A 1 98 ? -9.469 -38.25 -19.562 1 88.56 98 PRO A N 1
ATOM 736 C CA . PRO A 1 98 ? -9.305 -39.656 -19.219 1 88.56 98 PRO A CA 1
ATOM 737 C C . PRO A 1 98 ? -8.5 -39.875 -17.938 1 88.56 98 PRO A C 1
ATOM 739 O O . PRO A 1 98 ? -7.547 -39.125 -17.688 1 88.56 98 PRO A O 1
ATOM 742 N N . ASP A 1 99 ? -8.891 -40.781 -17.062 1 90.25 99 ASP A N 1
ATOM 743 C CA . ASP A 1 99 ? -8.227 -41.156 -15.82 1 90.25 99 ASP A CA 1
ATOM 744 C C . ASP A 1 99 ? -8.109 -39.938 -14.898 1 90.25 99 ASP A C 1
ATOM 746 O O . ASP A 1 99 ? -7.035 -39.656 -14.352 1 90.25 99 ASP A O 1
ATOM 750 N N . TYR A 1 100 ? -9.102 -39.188 -14.844 1 92.5 100 TYR A N 1
ATOM 751 C CA . TYR A 1 100 ? -9.172 -37.969 -14.055 1 92.5 100 TYR A CA 1
ATOM 752 C C . TYR A 1 100 ? -8.758 -38.219 -12.609 1 92.5 100 TYR A C 1
ATOM 754 O O . TYR A 1 100 ? -8.016 -37.438 -12.016 1 92.5 100 TYR A O 1
ATOM 762 N N . PRO A 1 101 ? -9.109 -39.375 -12.008 1 92 101 PRO A N 1
ATOM 763 C CA . PRO A 1 101 ? -8.766 -39.594 -10.602 1 92 101 PRO A CA 1
ATOM 764 C C . PRO A 1 101 ? -7.262 -39.719 -10.367 1 92 101 PRO A C 1
ATOM 766 O O . PRO A 1 101 ? -6.793 -39.531 -9.242 1 92 101 PRO A O 1
ATOM 769 N N . SER A 1 102 ? -6.516 -40 -11.375 1 93.31 102 SER A N 1
ATOM 770 C CA . SER A 1 102 ? -5.074 -40.156 -11.227 1 93.31 102 SER A CA 1
ATOM 771 C C . SER A 1 102 ? -4.344 -38.844 -11.438 1 93.31 102 SER A C 1
ATOM 773 O O . SER A 1 102 ? -3.137 -38.75 -11.203 1 93.31 102 SER A O 1
ATOM 775 N N . LEU A 1 103 ? -5.027 -37.875 -11.82 1 93.69 103 LEU A N 1
ATOM 776 C CA . LEU A 1 103 ? -4.438 -36.594 -12.227 1 93.69 103 LEU A CA 1
ATOM 777 C C . LEU A 1 103 ? -3.631 -35.969 -11.094 1 93.69 103 LEU A C 1
ATOM 779 O O . LEU A 1 103 ? -2.492 -35.562 -11.289 1 93.69 103 LEU A O 1
ATOM 783 N N . PRO A 1 104 ? -4.145 -35.969 -9.852 1 94 104 PRO A N 1
ATOM 784 C CA . PRO A 1 104 ? -3.371 -35.344 -8.766 1 94 104 PRO A CA 1
ATOM 785 C C . PRO A 1 104 ? -2.023 -36.031 -8.547 1 94 104 PRO A C 1
ATOM 787 O O . PRO A 1 104 ? -1.016 -35.375 -8.32 1 94 104 PRO A O 1
ATOM 790 N N . THR A 1 105 ? -2.033 -37.312 -8.617 1 94.06 105 THR A N 1
ATOM 791 C CA . THR A 1 105 ? -0.787 -38.062 -8.445 1 94.06 105 THR A CA 1
ATOM 792 C C . THR A 1 105 ? 0.198 -37.719 -9.562 1 94.06 105 THR A C 1
ATOM 794 O O . THR A 1 105 ? 1.39 -37.531 -9.305 1 94.06 105 THR A O 1
ATOM 797 N N . ARG A 1 106 ? -0.264 -37.688 -10.773 1 95.69 106 ARG A N 1
ATOM 798 C CA . ARG A 1 106 ? 0.588 -37.344 -11.906 1 95.69 106 ARG A CA 1
ATOM 799 C C . ARG A 1 106 ? 1.16 -35.938 -11.75 1 95.69 106 ARG A C 1
ATOM 801 O O . ARG A 1 106 ? 2.332 -35.688 -12.047 1 95.69 106 ARG A O 1
ATOM 808 N N . ILE A 1 107 ? 0.341 -35.062 -11.281 1 96.56 107 ILE A N 1
ATOM 809 C CA . ILE A 1 107 ? 0.767 -33.688 -11.07 1 96.56 107 ILE A CA 1
ATOM 810 C C . ILE A 1 107 ? 1.837 -33.625 -9.984 1 96.56 107 ILE A C 1
ATOM 812 O O . ILE A 1 107 ? 2.877 -33 -10.156 1 96.56 107 ILE A O 1
ATOM 816 N N . ARG A 1 108 ? 1.615 -34.281 -8.883 1 95.5 108 ARG A N 1
ATOM 817 C CA . ARG A 1 108 ? 2.582 -34.312 -7.793 1 95.5 108 ARG A CA 1
ATOM 818 C C . ARG A 1 108 ? 3.924 -34.875 -8.25 1 95.5 108 ARG A C 1
ATOM 820 O O . ARG A 1 108 ? 4.977 -34.312 -7.902 1 95.5 108 ARG A O 1
ATOM 827 N N . ASP A 1 109 ? 3.85 -35.906 -9.031 1 95.44 109 ASP A N 1
ATOM 828 C CA . ASP A 1 109 ? 5.078 -36.5 -9.539 1 95.44 109 ASP A CA 1
ATOM 829 C C . ASP A 1 109 ? 5.84 -35.531 -10.438 1 95.44 109 ASP A C 1
ATOM 831 O O . ASP A 1 109 ? 7.062 -35.406 -10.32 1 95.44 109 ASP A O 1
ATOM 835 N N . ALA A 1 110 ? 5.129 -34.906 -11.305 1 96.75 110 ALA A N 1
ATOM 836 C CA . ALA A 1 110 ? 5.746 -33.906 -12.188 1 96.75 110 ALA A CA 1
ATOM 837 C C . ALA A 1 110 ? 6.41 -32.812 -11.383 1 96.75 110 ALA A C 1
ATOM 839 O O . ALA A 1 110 ? 7.523 -32.375 -11.703 1 96.75 110 ALA A O 1
ATOM 840 N N . LEU A 1 111 ? 5.715 -32.406 -10.336 1 97 111 LEU A N 1
ATOM 841 C CA . LEU A 1 111 ? 6.207 -31.297 -9.508 1 97 111 LEU A CA 1
ATOM 842 C C . LEU A 1 111 ? 7.418 -31.734 -8.695 1 97 111 LEU A C 1
ATOM 844 O O . LEU A 1 111 ? 8.352 -30.953 -8.492 1 97 111 LEU A O 1
ATOM 848 N N . ARG A 1 112 ? 7.379 -32.906 -8.211 1 95.06 112 ARG A N 1
ATOM 849 C CA . ARG A 1 112 ? 8.461 -33.438 -7.391 1 95.06 112 ARG A CA 1
ATOM 850 C C . ARG A 1 112 ? 9.789 -33.406 -8.141 1 95.06 112 ARG A C 1
ATOM 852 O O . ARG A 1 112 ? 10.844 -33.156 -7.547 1 95.06 112 ARG A O 1
ATOM 859 N N . ALA A 1 113 ? 9.758 -33.625 -9.445 1 94.19 113 ALA A N 1
ATOM 860 C CA . ALA A 1 113 ? 10.953 -33.562 -10.273 1 94.19 113 ALA A CA 1
ATOM 861 C C . ALA A 1 113 ? 11.594 -32.188 -10.242 1 94.19 113 ALA A C 1
ATOM 863 O O . ALA A 1 113 ? 12.773 -32.031 -10.547 1 94.19 113 ALA A O 1
ATOM 864 N N . PHE A 1 114 ? 10.844 -31.219 -9.922 1 95.5 114 PHE A N 1
ATOM 865 C CA . PHE A 1 114 ? 11.32 -29.844 -9.836 1 95.5 114 PHE A CA 1
ATOM 866 C C . PHE A 1 114 ? 11.422 -29.391 -8.383 1 95.5 114 PHE A C 1
ATOM 868 O O . PHE A 1 114 ? 11.477 -28.188 -8.102 1 95.5 114 PHE A O 1
ATOM 875 N N . HIS A 1 115 ? 11.328 -30.297 -7.418 1 95.12 115 HIS A N 1
ATOM 876 C CA . HIS A 1 115 ? 11.453 -30.062 -5.984 1 95.12 115 HIS A CA 1
ATOM 877 C C . HIS A 1 115 ? 10.312 -29.188 -5.473 1 95.12 115 HIS A C 1
ATOM 879 O O . HIS A 1 115 ? 10.539 -28.266 -4.672 1 95.12 115 HIS A O 1
ATOM 885 N N . ILE A 1 116 ? 9.141 -29.438 -5.961 1 95.62 116 ILE A N 1
ATOM 886 C CA . ILE A 1 116 ? 7.926 -28.75 -5.535 1 95.62 116 ILE A CA 1
ATOM 887 C C . ILE A 1 116 ? 6.926 -29.766 -4.988 1 95.62 116 ILE A C 1
ATOM 889 O O . ILE A 1 116 ? 6.824 -30.875 -5.5 1 95.62 116 ILE A O 1
ATOM 893 N N . THR A 1 117 ? 6.234 -29.406 -3.996 1 93.31 117 THR A N 1
ATOM 894 C CA . THR A 1 117 ? 5.125 -30.188 -3.475 1 93.31 117 THR A CA 1
ATOM 895 C C . THR A 1 117 ? 3.902 -29.312 -3.225 1 93.31 117 THR A C 1
ATOM 897 O O . THR A 1 117 ? 3.92 -28.109 -3.523 1 93.31 117 THR A O 1
ATOM 900 N N . LEU A 1 118 ? 2.824 -29.938 -2.785 1 93 118 LEU A N 1
ATOM 901 C CA . LEU A 1 118 ? 1.551 -29.25 -2.623 1 93 118 LEU A CA 1
ATOM 902 C C . LEU A 1 118 ? 1.143 -29.188 -1.155 1 93 118 LEU A C 1
ATOM 904 O O . LEU A 1 118 ? 1.537 -30.047 -0.366 1 93 118 LEU A O 1
ATOM 908 N N . ASP A 1 119 ? 0.476 -28.078 -0.863 1 90.31 119 ASP A N 1
ATOM 909 C CA . ASP A 1 119 ? -0.096 -27.906 0.468 1 90.31 119 ASP A CA 1
ATOM 910 C C . ASP A 1 119 ? -1.471 -27.25 0.391 1 90.31 119 ASP A C 1
ATOM 912 O O . ASP A 1 119 ? -1.874 -26.766 -0.668 1 90.31 119 ASP A O 1
ATOM 916 N N . LEU A 1 120 ? -2.326 -27.375 1.374 1 88.31 120 LEU A N 1
ATOM 917 C CA . LEU A 1 120 ? -3.635 -26.734 1.423 1 88.31 120 LEU A CA 1
ATOM 918 C C . LEU A 1 120 ? -3.496 -25.234 1.735 1 88.31 120 LEU A C 1
ATOM 920 O O . LEU A 1 120 ? -2.529 -24.828 2.379 1 88.31 120 LEU A O 1
ATOM 924 N N . LEU A 1 121 ? -4.395 -24.312 1.057 1 79.69 121 LEU A N 1
ATOM 925 C CA . LEU A 1 121 ? -4.391 -22.875 1.313 1 79.69 121 LEU A CA 1
ATOM 926 C C . LEU A 1 121 ? -4.734 -22.594 2.77 1 79.69 121 LEU A C 1
ATOM 928 O O . LEU A 1 121 ? -4.363 -21.547 3.303 1 79.69 121 LEU A O 1
ATOM 932 N N . GLN A 1 122 ? -5.75 -23.266 3.215 1 61 122 GLN A N 1
ATOM 933 C CA . GLN A 1 122 ? -6.418 -22.891 4.461 1 61 122 GLN A CA 1
ATOM 934 C C . GLN A 1 122 ? -5.41 -22.469 5.52 1 61 122 GLN A C 1
ATOM 936 O O . GLN A 1 122 ? -4.203 -22.438 5.262 1 61 122 GLN A O 1
ATOM 941 N N . THR A 1 123 ? -5.301 -23.281 6.805 1 50.47 123 THR A N 1
ATOM 942 C CA . THR A 1 123 ? -5.332 -22.938 8.219 1 50.47 123 THR A CA 1
ATOM 943 C C . THR A 1 123 ? -3.959 -22.469 8.688 1 50.47 123 THR A C 1
ATOM 945 O O . THR A 1 123 ? -2.949 -22.719 8.031 1 50.47 123 THR A O 1
ATOM 948 N N . GLY A 1 124 ? -3.809 -21.781 9.812 1 45.47 124 GLY A N 1
ATOM 949 C CA . GLY A 1 124 ? -2.68 -21.438 10.664 1 45.47 124 GLY A CA 1
ATOM 950 C C . GLY A 1 124 ? -1.444 -22.281 10.383 1 45.47 124 GLY A C 1
ATOM 951 O O . GLY A 1 124 ? -0.626 -21.922 9.531 1 45.47 124 GLY A O 1
ATOM 952 N N . GLU A 1 125 ? -1.095 -23.172 11.117 1 44.31 125 GLU A N 1
ATOM 953 C CA . GLU A 1 125 ? 0.122 -23.969 11.289 1 44.31 125 GLU A CA 1
ATOM 954 C C . GLU A 1 125 ? 0.21 -25.078 10.25 1 44.31 125 GLU A C 1
ATOM 956 O O . GLU A 1 125 ? -0.78 -25.766 9.977 1 44.31 125 GLU A O 1
ATOM 961 N N . HIS A 1 126 ? 1.045 -24.828 9.188 1 48.69 126 HIS A N 1
ATOM 962 C CA . HIS A 1 126 ? 1.446 -26.047 8.484 1 48.69 126 HIS A CA 1
ATOM 963 C C . HIS A 1 126 ? 1.208 -27.281 9.352 1 48.69 126 HIS A C 1
ATOM 965 O O . HIS A 1 126 ? 1.765 -27.406 10.445 1 48.69 126 HIS A O 1
ATOM 971 N N . ASP A 1 127 ? 0.146 -27.844 9.297 1 48.94 127 ASP A N 1
ATOM 972 C CA . ASP A 1 127 ? 0.094 -29.109 10.016 1 48.94 127 ASP A CA 1
ATOM 973 C C . ASP A 1 127 ? 0.838 -30.203 9.25 1 48.94 127 ASP A C 1
ATOM 975 O O . ASP A 1 127 ? 0.488 -30.516 8.109 1 48.94 127 ASP A O 1
ATOM 979 N N . GLU A 1 128 ? 2.045 -30.438 9.523 1 55.03 128 GLU A N 1
ATOM 980 C CA . GLU A 1 128 ? 2.887 -31.531 9.047 1 55.03 128 GLU A CA 1
ATOM 981 C C . GLU A 1 128 ? 2.049 -32.75 8.672 1 55.03 128 GLU A C 1
ATOM 983 O O . GLU A 1 128 ? 2.514 -33.625 7.945 1 55.03 128 GLU A O 1
ATOM 988 N N . ASP A 1 129 ? 0.807 -32.625 9.102 1 59.59 129 ASP A N 1
ATOM 989 C CA . ASP A 1 129 ? 0.096 -33.906 9.039 1 59.59 129 ASP A CA 1
ATOM 990 C C . ASP A 1 129 ? -0.854 -33.938 7.84 1 59.59 129 ASP A C 1
ATOM 992 O O . ASP A 1 129 ? -1.715 -34.812 7.754 1 59.59 129 ASP A O 1
ATOM 996 N N . THR A 1 130 ? -0.73 -32.875 6.98 1 71.38 130 THR A N 1
ATOM 997 C CA . THR A 1 130 ? -1.656 -33 5.855 1 71.38 130 THR A CA 1
ATOM 998 C C . THR A 1 130 ? -1.195 -34.062 4.879 1 71.38 130 THR A C 1
ATOM 1000 O O . THR A 1 130 ? -0.064 -34.031 4.395 1 71.38 130 THR A O 1
ATOM 1003 N N . SER A 1 131 ? -2.008 -35.031 4.637 1 83.25 131 SER A N 1
ATOM 1004 C CA . SER A 1 131 ? -1.643 -36.156 3.781 1 83.25 131 SER A CA 1
ATOM 1005 C C . SER A 1 131 ? -1.824 -35.844 2.307 1 83.25 131 SER A C 1
ATOM 1007 O O . SER A 1 131 ? -2.609 -34.938 1.963 1 83.25 131 SER A O 1
ATOM 1009 N N . ASP A 1 132 ? -1.079 -36.5 1.573 1 88 132 ASP A N 1
ATOM 1010 C CA . ASP A 1 132 ? -1.208 -36.375 0.124 1 88 132 ASP A CA 1
ATOM 1011 C C . ASP A 1 132 ? -2.641 -36.656 -0.326 1 88 132 ASP A C 1
ATOM 1013 O O . ASP A 1 132 ? -3.156 -35.969 -1.223 1 88 132 ASP A O 1
ATOM 1017 N N . ALA A 1 133 ? -3.236 -37.562 0.348 1 88.62 133 ALA A N 1
ATOM 1018 C CA . ALA A 1 133 ? -4.602 -37.938 -0.005 1 88.62 133 ALA A CA 1
ATOM 1019 C C . ALA A 1 133 ? -5.562 -36.75 0.215 1 88.62 133 ALA A C 1
ATOM 1021 O O . ALA A 1 133 ? -6.488 -36.562 -0.577 1 88.62 133 ALA A O 1
ATOM 1022 N N . GLU A 1 134 ? -5.34 -36.125 1.253 1 89.62 134 GLU A N 1
ATOM 1023 C CA . GLU A 1 134 ? -6.191 -34.969 1.541 1 89.62 134 GLU A CA 1
ATOM 1024 C C . GLU A 1 134 ? -6.016 -33.875 0.492 1 89.62 134 GLU A C 1
ATOM 1026 O O . GLU A 1 134 ? -6.996 -33.312 0.01 1 89.62 134 GLU A O 1
ATOM 1031 N N . ILE A 1 135 ? -4.809 -33.625 0.173 1 91.69 135 ILE A N 1
ATOM 1032 C CA . ILE A 1 135 ? -4.5 -32.594 -0.827 1 91.69 135 ILE A CA 1
ATOM 1033 C C . ILE A 1 135 ? -5.109 -33 -2.17 1 91.69 135 ILE A C 1
ATOM 1035 O O . ILE A 1 135 ? -5.707 -32.156 -2.855 1 91.69 135 ILE A O 1
ATOM 1039 N N . ASP A 1 136 ? -5 -34.281 -2.494 1 91.69 136 ASP A N 1
ATOM 1040 C CA . ASP A 1 136 ? -5.566 -34.781 -3.744 1 91.69 136 ASP A CA 1
ATOM 1041 C C . ASP A 1 136 ? -7.078 -34.594 -3.779 1 91.69 136 ASP A C 1
ATOM 1043 O O . ASP A 1 136 ? -7.637 -34.219 -4.816 1 91.69 136 ASP A O 1
ATOM 1047 N N . GLY A 1 137 ? -7.691 -34.875 -2.689 1 91.12 137 GLY A N 1
ATOM 1048 C CA . GLY A 1 137 ? -9.133 -34.688 -2.596 1 91.12 137 GLY A CA 1
ATOM 1049 C C . GLY A 1 137 ? -9.555 -33.25 -2.855 1 91.12 137 GLY A C 1
ATOM 1050 O O . GLY A 1 137 ? -10.516 -33 -3.594 1 91.12 137 GLY A O 1
ATOM 1051 N N . PHE A 1 138 ? -8.82 -32.344 -2.275 1 90.88 138 PHE A N 1
ATOM 1052 C CA . PHE A 1 138 ? -9.109 -30.922 -2.482 1 90.88 138 PHE A CA 1
ATOM 1053 C C . PHE A 1 138 ? -8.977 -30.547 -3.955 1 90.88 138 PHE A C 1
ATOM 1055 O O . PHE A 1 138 ? -9.836 -29.859 -4.5 1 90.88 138 PHE A O 1
ATOM 1062 N N . PHE A 1 139 ? -7.961 -31.016 -4.535 1 92 139 PHE A N 1
ATOM 1063 C CA . PHE A 1 139 ? -7.695 -30.719 -5.938 1 92 139 PHE A CA 1
ATOM 1064 C C . PHE A 1 139 ? -8.805 -31.281 -6.824 1 92 139 PHE A C 1
ATOM 1066 O O . PHE A 1 139 ? -9.305 -30.594 -7.715 1 92 139 PHE A O 1
ATOM 1073 N N . LEU A 1 140 ? -9.211 -32.469 -6.602 1 92.94 140 LEU A N 1
ATOM 1074 C CA . LEU A 1 140 ? -10.227 -33.156 -7.41 1 92.94 140 LEU A CA 1
ATOM 1075 C C . LEU A 1 140 ? -11.586 -32.469 -7.238 1 92.94 140 LEU A C 1
ATOM 1077 O O . LEU A 1 140 ? -12.414 -32.5 -8.148 1 92.94 140 LEU A O 1
ATOM 1081 N N . ASP A 1 141 ? -11.75 -31.797 -6.074 1 91.06 141 ASP A N 1
ATOM 1082 C CA . ASP A 1 141 ? -12.984 -31.078 -5.801 1 91.06 141 ASP A CA 1
ATOM 1083 C C . ASP A 1 141 ? -12.969 -29.688 -6.461 1 91.06 141 ASP A C 1
ATOM 1085 O O . ASP A 1 141 ? -13.898 -28.906 -6.289 1 91.06 141 ASP A O 1
ATOM 1089 N N . GLY A 1 142 ? -11.922 -29.438 -7.105 1 91.19 142 GLY A N 1
ATOM 1090 C CA . GLY A 1 142 ? -11.844 -28.188 -7.82 1 91.19 142 GLY A CA 1
ATOM 1091 C C . GLY A 1 142 ? -11.297 -27.047 -6.969 1 91.19 142 GLY A C 1
ATOM 1092 O O . GLY A 1 142 ? -11.375 -25.875 -7.355 1 91.19 142 GLY A O 1
ATOM 1093 N N . GLN A 1 143 ? -10.773 -27.391 -5.797 1 91.38 143 GLN A N 1
ATOM 1094 C CA . GLN A 1 143 ? -10.266 -26.359 -4.895 1 91.38 143 GLN A CA 1
ATOM 1095 C C . GLN A 1 143 ? -8.789 -26.062 -5.164 1 91.38 143 GLN A C 1
ATOM 1097 O O . GLN A 1 143 ? -8.016 -26.969 -5.461 1 91.38 143 GLN A O 1
ATOM 1102 N N . PRO A 1 144 ? -8.422 -24.844 -5.055 1 92.69 144 PRO A N 1
ATOM 1103 C CA . PRO A 1 144 ? -7.008 -24.5 -5.238 1 92.69 144 PRO A CA 1
ATOM 1104 C C . PRO A 1 144 ? -6.117 -25.062 -4.133 1 92.69 144 PRO A C 1
ATOM 1106 O O . PRO A 1 144 ? -6.574 -25.25 -3.002 1 92.69 144 PRO A O 1
ATOM 1109 N N . VAL A 1 145 ? -4.895 -25.359 -4.516 1 92.88 145 VAL A N 1
ATOM 1110 C CA . VAL A 1 145 ? -3.908 -25.828 -3.551 1 92.88 145 VAL A CA 1
ATOM 1111 C C . VAL A 1 145 ? -2.635 -25 -3.664 1 92.88 145 VAL A C 1
ATOM 1113 O O . VAL A 1 145 ? -2.389 -24.375 -4.695 1 92.88 145 VAL A O 1
ATOM 1116 N N . ARG A 1 146 ? -1.842 -25.047 -2.57 1 94 146 ARG A N 1
ATOM 1117 C CA . ARG A 1 146 ? -0.649 -24.203 -2.486 1 94 146 ARG A CA 1
ATOM 1118 C C . ARG A 1 146 ? 0.584 -24.969 -2.967 1 94 146 ARG A C 1
ATOM 1120 O O . ARG A 1 146 ? 0.747 -26.156 -2.67 1 94 146 ARG A O 1
ATOM 1127 N N . LEU A 1 147 ? 1.365 -24.281 -3.719 1 94.31 147 LEU A N 1
ATOM 1128 C CA . LEU A 1 147 ? 2.672 -24.812 -4.105 1 94.31 147 LEU A CA 1
ATOM 1129 C C . LEU A 1 147 ? 3.732 -24.438 -3.072 1 94.31 147 LEU A C 1
ATOM 1131 O O . LEU A 1 147 ? 3.82 -23.281 -2.652 1 94.31 147 LEU A O 1
ATOM 1135 N N . ILE A 1 148 ? 4.57 -25.391 -2.678 1 92.88 148 ILE A N 1
ATOM 1136 C CA . ILE A 1 148 ? 5.656 -25.109 -1.744 1 92.88 148 ILE A CA 1
ATOM 1137 C C . ILE A 1 148 ? 6.914 -25.859 -2.186 1 92.88 148 ILE A C 1
ATOM 1139 O O . ILE A 1 148 ? 6.84 -26.828 -2.938 1 92.88 148 ILE A O 1
ATOM 1143 N N . LYS A 1 149 ? 7.992 -25.344 -1.778 1 90.88 149 LYS A N 1
ATOM 1144 C CA . LYS A 1 149 ? 9.258 -26.016 -2.061 1 90.88 149 LYS A CA 1
ATOM 1145 C C . LYS A 1 149 ? 9.375 -27.328 -1.276 1 90.88 149 LYS A C 1
ATOM 1147 O O . LYS A 1 149 ? 8.992 -27.391 -0.106 1 90.88 149 LYS A O 1
ATOM 1152 N N . LEU A 1 150 ? 9.914 -28.219 -1.996 1 85.75 150 LEU A N 1
ATOM 1153 C CA . LEU A 1 150 ? 10.164 -29.5 -1.35 1 85.75 150 LEU A CA 1
ATOM 1154 C C . LEU A 1 150 ? 11.453 -29.453 -0.536 1 85.75 150 LEU A C 1
ATOM 1156 O O . LEU A 1 150 ? 12.492 -29.031 -1.039 1 85.75 150 LEU A O 1
ATOM 1160 N N . LYS A 1 151 ? 11.383 -29.516 0.816 1 73.94 151 LYS A N 1
ATOM 1161 C CA . LYS A 1 151 ? 12.578 -29.578 1.656 1 73.94 151 LYS A CA 1
ATOM 1162 C C . LYS A 1 151 ? 13.258 -30.938 1.541 1 73.94 151 LYS A C 1
ATOM 1164 O O . LYS A 1 151 ? 12.594 -31.984 1.545 1 73.94 151 LYS A O 1
ATOM 1169 N N . PRO A 1 152 ? 14.586 -30.812 1.121 1 61.88 152 PRO A N 1
ATOM 1170 C CA . PRO A 1 152 ? 15.273 -32.094 1.06 1 61.88 152 PRO A CA 1
ATOM 1171 C C . PRO A 1 152 ? 15.164 -32.875 2.365 1 61.88 152 PRO A C 1
ATOM 1173 O O . PRO A 1 152 ? 15.102 -32.281 3.443 1 61.88 152 PRO A O 1
ATOM 1176 N N . ARG A 1 153 ? 14.734 -34.125 2.359 1 50.28 153 ARG A N 1
ATOM 1177 C CA . ARG A 1 153 ? 14.812 -34.969 3.541 1 50.28 153 ARG A CA 1
ATOM 1178 C C . ARG A 1 153 ? 16.219 -35 4.109 1 50.28 153 ARG A C 1
ATOM 1180 O O . ARG A 1 153 ? 17.188 -35.281 3.389 1 50.28 153 ARG A O 1
ATOM 1187 N N . THR A 1 154 ? 16.609 -34.031 5 1 43 154 THR A N 1
ATOM 1188 C CA . THR A 1 154 ? 17.891 -34.312 5.633 1 43 154 THR A CA 1
ATOM 1189 C C . THR A 1 154 ? 17.906 -35.688 6.27 1 43 154 THR A C 1
ATOM 1191 O O . THR A 1 154 ? 16.875 -36.156 6.789 1 43 154 THR A O 1
ATOM 1194 N N . MET B 1 1 ? 7.699 -1.189 -20.828 1 79.88 1 MET B N 1
ATOM 1195 C CA . MET B 1 1 ? 8.195 -0.049 -20.062 1 79.88 1 MET B CA 1
ATOM 1196 C C . MET B 1 1 ? 9.133 -0.506 -18.953 1 79.88 1 MET B C 1
ATOM 1198 O O . MET B 1 1 ? 9.008 -1.623 -18.453 1 79.88 1 MET B O 1
ATOM 1202 N N . ASP B 1 2 ? 10.023 0.277 -18.641 1 92.62 2 ASP B N 1
ATOM 1203 C CA . ASP B 1 2 ? 11.016 -0.129 -17.656 1 92.62 2 ASP B CA 1
ATOM 1204 C C . ASP B 1 2 ? 10.469 0.051 -16.234 1 92.62 2 ASP B C 1
ATOM 1206 O O . ASP B 1 2 ? 9.5 0.782 -16.031 1 92.62 2 ASP B O 1
ATOM 1210 N N . ILE B 1 3 ? 11.055 -0.528 -15.344 1 95.75 3 ILE B N 1
ATOM 1211 C CA . ILE B 1 3 ? 10.547 -0.674 -13.984 1 95.75 3 ILE B CA 1
ATOM 1212 C C . ILE B 1 3 ? 10.539 0.684 -13.281 1 95.75 3 ILE B C 1
ATOM 1214 O O . ILE B 1 3 ? 9.641 0.976 -12.484 1 95.75 3 ILE B O 1
ATOM 1218 N N . ARG B 1 4 ? 11.484 1.586 -13.594 1 95.88 4 ARG B N 1
ATOM 1219 C CA . ARG B 1 4 ? 11.547 2.904 -12.969 1 95.88 4 ARG B CA 1
ATOM 1220 C C . ARG B 1 4 ? 10.406 3.793 -13.445 1 95.88 4 ARG B C 1
ATOM 1222 O O . ARG B 1 4 ? 9.812 4.523 -12.656 1 95.88 4 ARG B O 1
ATOM 1229 N N . THR B 1 5 ? 10.133 3.676 -14.719 1 97.31 5 THR B N 1
ATOM 1230 C CA . THR B 1 5 ? 9.016 4.43 -15.266 1 97.31 5 THR B CA 1
ATOM 1231 C C . THR B 1 5 ? 7.699 3.965 -14.648 1 97.31 5 THR B C 1
ATOM 1233 O O . THR B 1 5 ? 6.855 4.785 -14.281 1 97.31 5 THR B O 1
ATOM 1236 N N . GLU B 1 6 ? 7.531 2.65 -14.555 1 97.19 6 GLU B N 1
ATOM 1237 C CA . GLU B 1 6 ? 6.324 2.1 -13.953 1 97.19 6 GLU B CA 1
ATOM 1238 C C . GLU B 1 6 ? 6.203 2.52 -12.484 1 97.19 6 GLU B C 1
ATOM 1240 O O . GLU B 1 6 ? 5.102 2.799 -12.008 1 97.19 6 GLU B O 1
ATOM 1245 N N . LEU B 1 7 ? 7.305 2.57 -11.781 1 97.38 7 LEU B N 1
ATOM 1246 C CA . LEU B 1 7 ? 7.316 3.012 -10.391 1 97.38 7 LEU B CA 1
ATOM 1247 C C . LEU B 1 7 ? 6.859 4.461 -10.273 1 97.38 7 LEU B C 1
ATOM 1249 O O . LEU B 1 7 ? 6.016 4.789 -9.438 1 97.38 7 LEU B O 1
ATOM 1253 N N . ASP B 1 8 ? 7.406 5.324 -11.094 1 97.31 8 ASP B N 1
ATOM 1254 C CA . ASP B 1 8 ? 7.047 6.738 -11.078 1 97.31 8 ASP B CA 1
ATOM 1255 C C . ASP B 1 8 ? 5.559 6.93 -11.367 1 97.31 8 ASP B C 1
ATOM 1257 O O . ASP B 1 8 ? 4.895 7.746 -10.719 1 97.31 8 ASP B O 1
ATOM 1261 N N . ASN B 1 9 ? 5.078 6.176 -12.344 1 97.94 9 ASN B N 1
ATOM 1262 C CA . ASN B 1 9 ? 3.656 6.234 -12.672 1 97.94 9 ASN B CA 1
ATOM 1263 C C . ASN B 1 9 ? 2.795 5.812 -11.484 1 97.94 9 ASN B C 1
ATOM 1265 O O . ASN B 1 9 ? 1.797 6.465 -11.172 1 97.94 9 ASN B O 1
ATOM 1269 N N . PHE B 1 10 ? 3.215 4.754 -10.867 1 97.12 10 PHE B N 1
ATOM 1270 C CA . PHE B 1 10 ? 2.486 4.234 -9.711 1 97.12 10 PHE B CA 1
ATOM 1271 C C . PHE B 1 10 ? 2.449 5.262 -8.594 1 97.12 10 PHE B C 1
ATOM 1273 O O . PHE B 1 10 ? 1.388 5.535 -8.023 1 97.12 10 PHE B O 1
ATOM 1280 N N . LEU B 1 11 ? 3.559 5.848 -8.305 1 96.88 11 LEU B N 1
ATOM 1281 C CA . LEU B 1 11 ? 3.646 6.824 -7.227 1 96.88 11 LEU B CA 1
ATOM 1282 C C . LEU B 1 11 ? 2.844 8.078 -7.559 1 96.88 11 LEU B C 1
ATOM 1284 O O . LEU B 1 11 ? 2.246 8.688 -6.672 1 96.88 11 LEU B O 1
ATOM 1288 N N . GLY B 1 12 ? 2.881 8.477 -8.789 1 96.81 12 GLY B N 1
ATOM 1289 C CA . GLY B 1 12 ? 2.08 9.609 -9.227 1 96.81 12 GLY B CA 1
ATOM 1290 C C . GLY B 1 12 ? 0.589 9.391 -9.047 1 96.81 12 GLY B C 1
ATOM 1291 O O . GLY B 1 12 ? -0.114 10.266 -8.531 1 96.81 12 GLY B O 1
ATOM 1292 N N . GLU B 1 13 ? 0.162 8.211 -9.484 1 97 13 GLU B N 1
ATOM 1293 C CA . GLU B 1 13 ? -1.26 7.902 -9.344 1 97 13 GLU B CA 1
ATOM 1294 C C . GLU B 1 13 ? -1.655 7.75 -7.883 1 97 13 GLU B C 1
ATOM 1296 O O . GLU B 1 13 ? -2.781 8.078 -7.5 1 97 13 GLU B O 1
ATOM 1301 N N . LYS B 1 14 ? -0.761 7.215 -7.094 1 96.38 14 LYS B N 1
ATOM 1302 C CA . LYS B 1 14 ? -1.025 7.145 -5.66 1 96.38 14 LYS B CA 1
ATOM 1303 C C . LYS B 1 14 ? -1.257 8.539 -5.078 1 96.38 14 LYS B C 1
ATOM 1305 O O . LYS B 1 14 ? -2.209 8.75 -4.324 1 96.38 14 LYS B O 1
ATOM 1310 N N . ARG B 1 15 ? -0.389 9.43 -5.414 1 95.81 15 ARG B N 1
ATOM 1311 C CA . ARG B 1 15 ? -0.534 10.812 -4.953 1 95.81 15 ARG B CA 1
ATOM 1312 C C . ARG B 1 15 ? -1.862 11.398 -5.41 1 95.81 15 ARG B C 1
ATOM 1314 O O . ARG B 1 15 ? -2.559 12.055 -4.633 1 95.81 15 ARG B O 1
ATOM 1321 N N . ALA B 1 16 ? -2.221 11.172 -6.598 1 96.94 16 ALA B N 1
ATOM 1322 C CA . ALA B 1 16 ? -3.475 11.688 -7.148 1 96.94 16 ALA B CA 1
ATOM 1323 C C . ALA B 1 16 ? -4.676 11.117 -6.395 1 96.94 16 ALA B C 1
ATOM 1325 O O . ALA B 1 16 ? -5.633 11.844 -6.113 1 96.94 16 ALA B O 1
ATOM 1326 N N . LEU B 1 17 ? -4.578 9.852 -6.098 1 97.44 17 LEU B N 1
ATOM 1327 C CA . LEU B 1 17 ? -5.672 9.219 -5.371 1 97.44 17 LEU B CA 1
ATOM 1328 C C . LEU B 1 17 ? -5.805 9.797 -3.967 1 97.44 17 LEU B C 1
ATOM 1330 O O . LEU B 1 17 ? -6.91 10.102 -3.518 1 97.44 17 LEU B O 1
ATOM 1334 N N . VAL B 1 18 ? -4.715 9.992 -3.33 1 96.69 18 VAL B N 1
ATOM 1335 C CA . VAL B 1 18 ? -4.719 10.516 -1.97 1 96.69 18 VAL B CA 1
ATOM 1336 C C . VAL B 1 18 ? -5.262 11.945 -1.97 1 96.69 18 VAL B C 1
ATOM 1338 O O . VAL B 1 18 ? -6.047 12.32 -1.095 1 96.69 18 VAL B O 1
ATOM 1341 N N . ASP B 1 19 ? -4.879 12.719 -2.916 1 96.19 19 ASP B N 1
ATOM 1342 C CA . ASP B 1 19 ? -5.406 14.07 -3.061 1 96.19 19 ASP B CA 1
ATOM 1343 C C . ASP B 1 19 ? -6.918 14.055 -3.268 1 96.19 19 ASP B C 1
ATOM 1345 O O . ASP B 1 19 ? -7.637 14.875 -2.701 1 96.19 19 ASP B O 1
ATOM 1349 N N . ALA B 1 20 ? -7.363 13.125 -4.086 1 97.31 20 ALA B N 1
ATOM 1350 C CA . ALA B 1 20 ? -8.797 13 -4.348 1 97.31 20 ALA B CA 1
ATOM 1351 C C . ALA B 1 20 ? -9.555 12.625 -3.076 1 97.31 20 ALA B C 1
ATOM 1353 O O . ALA B 1 20 ? -10.664 13.109 -2.844 1 97.31 20 ALA B O 1
ATOM 1354 N N . ILE B 1 21 ? -8.938 11.773 -2.279 1 97.44 21 ILE B N 1
ATOM 1355 C CA . ILE B 1 21 ? -9.523 11.359 -1.01 1 97.44 21 ILE B CA 1
ATOM 1356 C C . ILE B 1 21 ? -9.742 12.578 -0.117 1 97.44 21 ILE B C 1
ATOM 1358 O O . ILE B 1 21 ? -10.836 12.781 0.409 1 97.44 21 ILE B O 1
ATOM 1362 N N . ALA B 1 22 ? -8.734 13.367 -0.019 1 96.38 22 ALA B N 1
ATOM 1363 C CA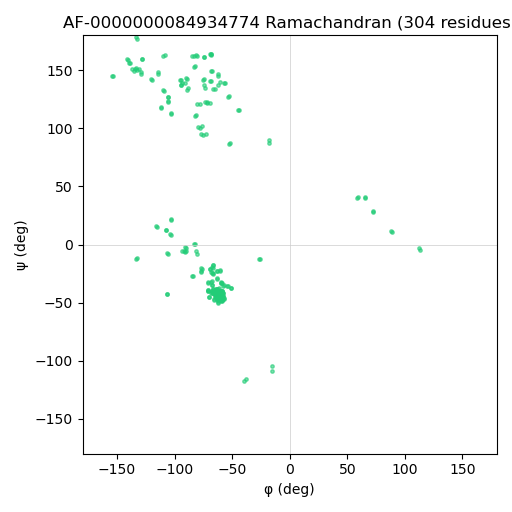 . ALA B 1 22 ? -8.82 14.555 0.823 1 96.38 22 ALA B CA 1
ATOM 1364 C C . ALA B 1 22 ? -9.836 15.547 0.269 1 96.38 22 ALA B C 1
ATOM 1366 O O . ALA B 1 22 ? -10.602 16.156 1.026 1 96.38 22 ALA B O 1
ATOM 1367 N N . ARG B 1 23 ? -9.891 15.727 -0.996 1 97.19 23 ARG B N 1
ATOM 1368 C CA . ARG B 1 23 ? -10.82 16.656 -1.641 1 97.19 23 ARG B CA 1
ATOM 1369 C C . ARG B 1 23 ? -12.266 16.234 -1.414 1 97.19 23 ARG B C 1
ATOM 1371 O O . ARG B 1 23 ? -13.117 17.062 -1.097 1 97.19 23 ARG B O 1
ATOM 1378 N N . GLU B 1 24 ? -12.477 14.945 -1.599 1 97.62 24 GLU B N 1
ATOM 1379 C CA . GLU B 1 24 ? -13.82 14.422 -1.371 1 97.62 24 GLU B CA 1
ATOM 1380 C C . GLU B 1 24 ? -14.258 14.625 0.076 1 97.62 24 GLU B C 1
ATOM 1382 O O . GLU B 1 24 ? -15.414 14.969 0.339 1 97.62 24 GLU B O 1
ATOM 1387 N N . PHE B 1 25 ? -13.375 14.414 0.946 1 97.31 25 PHE B N 1
ATOM 1388 C CA . PHE B 1 25 ? -13.648 14.617 2.365 1 97.31 25 PHE B CA 1
ATOM 1389 C C . PHE B 1 25 ? -13.992 16.078 2.65 1 97.31 25 PHE B C 1
ATOM 1391 O O . PHE B 1 25 ? -14.969 16.359 3.342 1 97.31 25 PHE B O 1
ATOM 1398 N N . ARG B 1 26 ? -13.289 16.969 2.098 1 96.62 26 ARG B N 1
ATOM 1399 C CA . ARG B 1 26 ? -13.508 18.406 2.301 1 96.62 26 ARG B CA 1
ATOM 1400 C C . ARG B 1 26 ? -14.82 18.859 1.67 1 96.62 26 ARG B C 1
ATOM 1402 O O . ARG B 1 26 ? -15.406 19.859 2.09 1 96.62 26 ARG B O 1
ATOM 1409 N N . ALA B 1 27 ? -15.25 18.094 0.694 1 96.88 27 ALA B N 1
ATOM 1410 C CA . ALA B 1 27 ? -16.516 18.406 0.036 1 96.88 27 ALA B CA 1
ATOM 1411 C C . ALA B 1 27 ? -17.703 17.875 0.853 1 96.88 27 ALA B C 1
ATOM 1413 O O . ALA B 1 27 ? -18.859 18.094 0.489 1 96.88 27 ALA B O 1
ATOM 1414 N N . GLY B 1 28 ? -17.422 17.125 1.947 1 96.88 28 GLY B N 1
ATOM 1415 C CA . GLY B 1 28 ? -18.484 16.781 2.873 1 96.88 28 GLY B CA 1
ATOM 1416 C C . GLY B 1 28 ? -18.828 15.305 2.877 1 96.88 28 GLY B C 1
ATOM 1417 O O . GLY B 1 28 ? -19.688 14.859 3.645 1 96.88 28 GLY B O 1
ATOM 1418 N N . THR B 1 29 ? -18.188 14.492 2.002 1 97.06 29 THR B N 1
ATOM 1419 C CA . THR B 1 29 ? -18.453 13.055 1.994 1 97.06 29 THR B CA 1
ATOM 1420 C C . THR B 1 29 ? -17.953 12.414 3.287 1 97.06 29 THR B C 1
ATOM 1422 O O . THR B 1 29 ? -16.844 12.68 3.732 1 97.06 29 THR B O 1
ATOM 1425 N N . PRO B 1 30 ? -18.781 11.578 3.867 1 97.38 30 PRO B N 1
ATOM 1426 C CA . PRO B 1 30 ? -18.359 10.922 5.109 1 97.38 30 PRO B CA 1
ATOM 1427 C C . PRO B 1 30 ? -17.125 10.039 4.926 1 97.38 30 PRO B C 1
ATOM 1429 O O . PRO B 1 30 ? -17 9.367 3.898 1 97.38 30 PRO B O 1
ATOM 1432 N N . ALA B 1 31 ? -16.281 10 5.961 1 96.88 31 ALA B N 1
ATOM 1433 C CA . ALA B 1 31 ? -15.023 9.25 5.93 1 96.88 31 ALA B CA 1
ATOM 1434 C C . ALA B 1 31 ? -15.281 7.77 5.664 1 96.88 31 ALA B C 1
ATOM 1436 O O . ALA B 1 31 ? -14.547 7.129 4.906 1 96.88 31 ALA B O 1
ATOM 1437 N N . LYS B 1 32 ? -16.297 7.266 6.246 1 96.38 32 LYS B N 1
ATOM 1438 C CA . LYS B 1 32 ? -16.625 5.848 6.098 1 96.38 32 LYS B CA 1
ATOM 1439 C C . LYS B 1 32 ? -16.969 5.512 4.652 1 96.38 32 LYS B C 1
ATOM 1441 O O . LYS B 1 32 ? -16.609 4.441 4.156 1 96.38 32 LYS B O 1
ATOM 1446 N N . GLU B 1 33 ? -17.656 6.383 4.027 1 97.5 33 GLU B N 1
ATOM 1447 C CA . GLU B 1 33 ? -18.016 6.18 2.629 1 97.5 33 GLU B CA 1
ATOM 1448 C C . GLU B 1 33 ? -16.797 6.234 1.722 1 97.5 33 GLU B C 1
ATOM 1450 O O . GLU B 1 33 ? -16.656 5.422 0.807 1 97.5 33 GLU B O 1
ATOM 1455 N N . ILE B 1 34 ? -15.953 7.152 2.01 1 97.75 34 ILE B N 1
ATOM 1456 C CA . ILE B 1 34 ? -14.711 7.266 1.257 1 97.75 34 ILE B CA 1
ATOM 1457 C C . ILE B 1 34 ? -13.883 5.996 1.433 1 97.75 34 ILE B C 1
ATOM 1459 O O . ILE B 1 34 ? -13.383 5.434 0.456 1 97.75 34 ILE B O 1
ATOM 1463 N N . ALA B 1 35 ? -13.789 5.531 2.697 1 97.38 35 ALA B N 1
ATOM 1464 C CA . ALA B 1 35 ? -13.023 4.32 2.998 1 97.38 35 ALA B CA 1
ATOM 1465 C C . ALA B 1 35 ? -13.57 3.125 2.221 1 97.38 35 ALA B C 1
ATOM 1467 O O . ALA B 1 35 ? -12.805 2.309 1.706 1 97.38 35 ALA B O 1
ATOM 1468 N N . ARG B 1 36 ? -14.852 3.008 2.1 1 97.56 36 ARG B N 1
ATOM 1469 C CA . ARG B 1 36 ? -15.477 1.922 1.35 1 97.56 36 ARG B CA 1
ATOM 1470 C C . ARG B 1 36 ? -15.109 1.997 -0.129 1 97.56 36 ARG B C 1
ATOM 1472 O O . ARG B 1 36 ? -14.812 0.976 -0.753 1 97.56 36 ARG B O 1
ATOM 1479 N N . THR B 1 37 ? -15.133 3.172 -0.598 1 97.06 37 THR B N 1
ATOM 1480 C CA . THR B 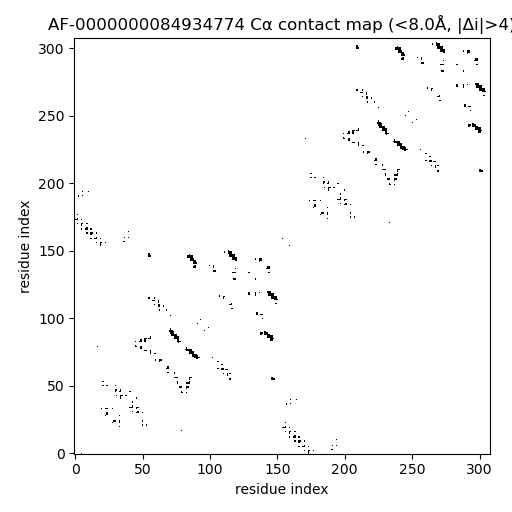1 37 ? -14.875 3.389 -2.016 1 97.06 37 THR B CA 1
ATOM 1481 C C . THR B 1 37 ? -13.445 2.982 -2.373 1 97.06 37 THR B C 1
ATOM 1483 O O . THR B 1 37 ? -13.211 2.373 -3.42 1 97.06 37 THR B O 1
ATOM 1486 N N . VAL B 1 38 ? -12.531 3.293 -1.503 1 97.62 38 VAL B N 1
ATOM 1487 C CA . VAL B 1 38 ? -11.133 3.088 -1.857 1 97.62 38 VAL B CA 1
ATOM 1488 C C . VAL B 1 38 ? -10.602 1.837 -1.163 1 97.62 38 VAL B C 1
ATOM 1490 O O . VAL B 1 38 ? -9.383 1.654 -1.045 1 97.62 38 VAL B O 1
ATOM 1493 N N . ALA B 1 39 ? -11.406 0.955 -0.757 1 96.25 39 ALA B N 1
ATOM 1494 C CA . ALA B 1 39 ? -11.07 -0.24 0.014 1 96.25 39 ALA B CA 1
ATOM 1495 C C . ALA B 1 39 ? -10.078 -1.121 -0.742 1 96.25 39 ALA B C 1
ATOM 1497 O O . ALA B 1 39 ? -9.242 -1.789 -0.132 1 96.25 39 ALA B O 1
ATOM 1498 N N . PRO B 1 40 ? -10.109 -1.186 -2.049 1 94.06 40 PRO B N 1
ATOM 1499 C CA . PRO B 1 40 ? -9.133 -2.004 -2.779 1 94.06 40 PRO B CA 1
ATOM 1500 C C . PRO B 1 40 ? -7.711 -1.47 -2.668 1 94.06 40 PRO B C 1
ATOM 1502 O O . PRO B 1 40 ? -6.75 -2.188 -2.963 1 94.06 40 PRO B O 1
ATOM 1505 N N . ALA B 1 41 ? -7.578 -0.219 -2.268 1 94.62 41 ALA B N 1
ATOM 1506 C CA . ALA B 1 41 ? -6.266 0.42 -2.246 1 94.62 41 ALA B CA 1
ATOM 1507 C C . ALA B 1 41 ? -5.754 0.572 -0.816 1 94.62 41 ALA B C 1
ATOM 1509 O O . ALA B 1 41 ? -4.566 0.368 -0.55 1 94.62 41 ALA B O 1
ATOM 1510 N N . PHE B 1 42 ? -6.645 0.974 0.054 1 94.69 42 PHE B N 1
ATOM 1511 C CA . PHE B 1 42 ? -6.277 1.27 1.435 1 94.69 42 PHE B CA 1
ATOM 1512 C C . PHE B 1 42 ? -7.27 0.637 2.404 1 94.69 42 PHE B C 1
ATOM 1514 O O . PHE B 1 42 ? -8.461 0.539 2.107 1 94.69 42 PHE B O 1
ATOM 1521 N N . SER B 1 43 ? -6.738 0.337 3.588 1 94.12 43 SER B N 1
ATOM 1522 C CA . SER B 1 43 ? -7.629 -0.181 4.621 1 94.12 43 SER B CA 1
ATOM 1523 C C . SER B 1 43 ? -8.5 0.926 5.207 1 94.12 43 SER B C 1
ATOM 1525 O O . SER B 1 43 ? -8.18 2.109 5.07 1 94.12 43 SER B O 1
ATOM 1527 N N . ARG B 1 44 ? -9.562 0.516 5.836 1 95.06 44 ARG B N 1
ATOM 1528 C CA . ARG B 1 44 ? -10.461 1.458 6.488 1 95.06 44 ARG B CA 1
ATOM 1529 C C . ARG B 1 44 ? -9.727 2.291 7.531 1 95.06 44 ARG B C 1
ATOM 1531 O O . ARG B 1 44 ? -9.898 3.51 7.598 1 95.06 44 ARG B O 1
ATOM 1538 N N . ASP B 1 45 ? -8.875 1.655 8.352 1 93.69 45 ASP B N 1
ATOM 1539 C CA . ASP B 1 45 ? -8.148 2.352 9.406 1 93.69 45 ASP B CA 1
ATOM 1540 C C . ASP B 1 45 ? -7.176 3.373 8.828 1 93.69 45 ASP B C 1
ATOM 1542 O O . ASP B 1 45 ? -7.055 4.488 9.344 1 93.69 45 ASP B O 1
ATOM 1546 N N . GLN B 1 46 ? -6.543 3.014 7.754 1 94.88 46 GLN B N 1
ATOM 1547 C CA . GLN B 1 46 ? -5.629 3.932 7.082 1 94.88 46 GLN B CA 1
ATOM 1548 C C . GLN B 1 46 ? -6.348 5.203 6.648 1 94.88 46 GLN B C 1
ATOM 1550 O O . GLN B 1 46 ? -5.887 6.312 6.926 1 94.88 46 GLN B O 1
ATOM 1555 N N . VAL B 1 47 ? -7.461 4.992 6.051 1 96.44 47 VAL B N 1
ATOM 1556 C CA . VAL B 1 47 ? -8.188 6.117 5.473 1 96.44 47 VAL B CA 1
ATOM 1557 C C . VAL B 1 47 ? -8.758 6.992 6.59 1 96.44 47 VAL B C 1
ATOM 1559 O O . VAL B 1 47 ? -8.609 8.219 6.566 1 96.44 47 VAL B O 1
ATOM 1562 N N . THR B 1 48 ? -9.352 6.375 7.574 1 96.12 48 THR B N 1
ATOM 1563 C CA . THR B 1 48 ? -10 7.145 8.633 1 96.12 48 THR B CA 1
ATOM 1564 C C . THR B 1 48 ? -8.961 7.922 9.445 1 96.12 48 THR B C 1
ATOM 1566 O O . THR B 1 48 ? -9.195 9.07 9.812 1 96.12 48 THR B O 1
ATOM 1569 N N . GLN B 1 49 ? -7.82 7.27 9.727 1 94.81 49 GLN B N 1
ATOM 1570 C CA . GLN B 1 49 ? -6.758 7.957 10.445 1 94.81 49 GLN B CA 1
ATOM 1571 C C . GLN B 1 49 ? -6.176 9.102 9.625 1 94.81 49 GLN B C 1
ATOM 1573 O O . GLN B 1 49 ? -5.914 10.188 10.148 1 94.81 49 GLN B O 1
ATOM 1578 N N . TYR B 1 50 ? -5.992 8.836 8.352 1 96.94 50 TYR B N 1
ATOM 1579 C CA . TYR B 1 50 ? -5.48 9.875 7.465 1 96.94 50 TYR B CA 1
ATOM 1580 C C . TYR B 1 50 ? -6.422 11.07 7.414 1 96.94 50 TYR B C 1
ATOM 1582 O O . TYR B 1 50 ? -5.988 12.219 7.516 1 96.94 50 TYR B O 1
ATOM 1590 N N . LEU B 1 51 ? -7.668 10.828 7.293 1 97.19 51 LEU B N 1
ATOM 1591 C CA . LEU B 1 51 ? -8.648 11.906 7.168 1 97.19 51 LEU B CA 1
ATOM 1592 C C . LEU B 1 51 ? -8.805 12.648 8.492 1 97.19 51 LEU B C 1
ATOM 1594 O O . LEU B 1 51 ? -9.07 13.852 8.5 1 97.19 51 LEU B O 1
ATOM 1598 N N . SER B 1 52 ? -8.656 11.93 9.586 1 95.62 52 SER B N 1
ATOM 1599 C CA . SER B 1 52 ? -8.633 12.609 10.883 1 95.62 52 SER B CA 1
ATOM 1600 C C . SER B 1 52 ? -7.484 13.609 10.961 1 95.62 52 SER B C 1
ATOM 1602 O O . SER B 1 52 ? -7.656 14.719 11.469 1 95.62 52 SER B O 1
ATOM 1604 N N . ALA B 1 53 ? -6.355 13.164 10.477 1 96.06 53 ALA B N 1
ATOM 1605 C CA . ALA B 1 53 ? -5.199 14.055 10.445 1 96.06 53 ALA B CA 1
ATOM 1606 C C . ALA B 1 53 ? -5.441 15.25 9.523 1 96.06 53 ALA B C 1
ATOM 1608 O O . ALA B 1 53 ? -5.055 16.375 9.844 1 96.06 53 ALA B O 1
ATOM 1609 N N . VAL B 1 54 ? -6.051 14.992 8.445 1 96.94 54 VAL B N 1
ATOM 1610 C CA . VAL B 1 54 ? -6.371 16.047 7.492 1 96.94 54 VAL B CA 1
ATOM 1611 C C . VAL B 1 54 ? -7.285 17.078 8.156 1 96.94 54 VAL B C 1
ATOM 1613 O O . VAL B 1 54 ? -7.051 18.281 8.047 1 96.94 54 VAL B O 1
ATOM 1616 N N . ALA B 1 55 ? -8.312 16.609 8.828 1 96.5 55 ALA B N 1
ATOM 1617 C CA . ALA B 1 55 ? -9.25 17.5 9.508 1 96.5 55 ALA B CA 1
ATOM 1618 C C . ALA B 1 55 ? -8.539 18.344 10.547 1 96.5 55 ALA B C 1
ATOM 1620 O O . ALA B 1 55 ? -8.797 19.547 10.656 1 96.5 55 ALA B O 1
ATOM 1621 N N . LEU B 1 56 ? -7.691 17.703 11.273 1 96.5 56 LEU B N 1
ATOM 1622 C CA . LEU B 1 56 ? -6.93 18.406 12.297 1 96.5 56 LEU B CA 1
ATOM 1623 C C . LEU B 1 56 ? -6.039 19.484 11.664 1 96.5 56 LEU B C 1
ATOM 1625 O O . LEU B 1 56 ? -5.969 20.609 12.164 1 96.5 56 LEU B O 1
ATOM 1629 N N . ALA B 1 57 ? -5.438 19.125 10.648 1 97.19 57 ALA B N 1
ATOM 1630 C CA . ALA B 1 57 ? -4.578 20.062 9.93 1 97.19 57 ALA B CA 1
ATOM 1631 C C . ALA B 1 57 ? -5.375 21.25 9.406 1 97.19 57 ALA B C 1
ATOM 1633 O O . ALA B 1 57 ? -4.938 22.406 9.523 1 97.19 57 ALA B O 1
ATOM 1634 N N . ASP B 1 58 ? -6.469 21 8.828 1 96.88 58 ASP B N 1
ATOM 1635 C CA . ASP B 1 58 ? -7.305 22.062 8.289 1 96.88 58 ASP B CA 1
ATOM 1636 C C . ASP B 1 58 ? -7.758 23.016 9.391 1 96.88 58 ASP B C 1
ATOM 1638 O O . ASP B 1 58 ? -7.754 24.234 9.195 1 96.88 58 ASP B O 1
ATOM 1642 N N . LYS B 1 59 ? -8.141 22.438 10.484 1 97.31 59 LYS B N 1
ATOM 1643 C CA . LYS B 1 59 ? -8.523 23.266 11.625 1 97.31 59 LYS B CA 1
ATOM 1644 C C . LYS B 1 59 ? -7.355 24.109 12.117 1 97.31 59 LYS B C 1
ATOM 1646 O O . LYS B 1 59 ? -7.535 25.281 12.461 1 97.31 59 LYS B O 1
ATOM 1651 N N . ALA B 1 60 ? -6.227 23.484 12.141 1 97.69 60 ALA B N 1
ATOM 1652 C CA . ALA B 1 60 ? -5.035 24.203 12.586 1 97.69 60 ALA B CA 1
ATOM 1653 C C . ALA B 1 60 ? -4.707 25.344 11.641 1 97.69 60 ALA B C 1
ATOM 1655 O O . ALA B 1 60 ? -4.355 26.438 12.086 1 97.69 60 ALA B O 1
ATOM 1656 N N . ARG B 1 61 ? -4.816 25.109 10.391 1 97.56 61 ARG B N 1
ATOM 1657 C CA . ARG B 1 61 ? -4.574 26.156 9.406 1 97.56 61 ARG B CA 1
ATOM 1658 C C . ARG B 1 61 ? -5.527 27.328 9.617 1 97.56 61 ARG B C 1
ATOM 1660 O O . ARG B 1 61 ? -5.117 28.5 9.562 1 97.56 61 ARG B O 1
ATOM 1667 N N . LYS B 1 62 ? -6.719 26.984 9.805 1 97.44 62 LYS B N 1
ATOM 1668 C CA . LYS B 1 62 ? -7.715 28.016 10.062 1 97.44 62 LYS B CA 1
ATOM 1669 C C . LYS B 1 62 ? -7.371 28.812 11.312 1 97.44 62 LY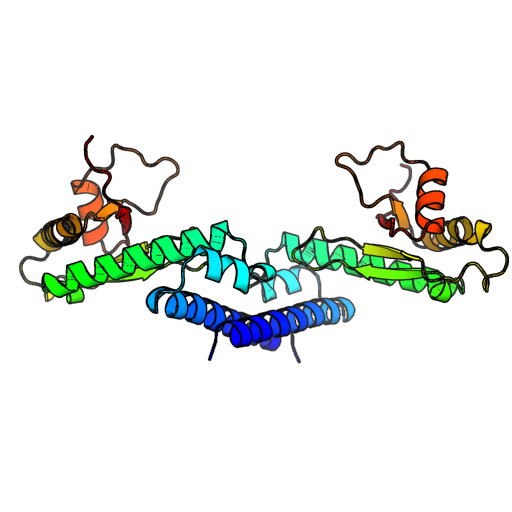S B C 1
ATOM 1671 O O . LYS B 1 62 ? -7.465 30.047 11.32 1 97.44 62 LYS B O 1
ATOM 1676 N N . ALA B 1 63 ? -7 28.094 12.352 1 97.5 63 ALA B N 1
ATOM 1677 C CA . ALA B 1 63 ? -6.625 28.734 13.609 1 97.5 63 ALA B CA 1
ATOM 1678 C C . ALA B 1 63 ? -5.48 29.734 13.406 1 97.5 63 ALA B C 1
ATOM 1680 O O . ALA B 1 63 ? -5.543 30.859 13.883 1 97.5 63 ALA B O 1
ATOM 1681 N N . LEU B 1 64 ? -4.512 29.297 12.703 1 97.56 64 LEU B N 1
ATOM 1682 C CA . LEU B 1 64 ? -3.348 30.141 12.461 1 97.56 64 LEU B CA 1
ATOM 1683 C C . LEU B 1 64 ? -3.711 31.328 11.586 1 97.56 64 LEU B C 1
ATOM 1685 O O . LEU B 1 64 ? -3.258 32.469 11.836 1 97.56 64 LEU B O 1
ATOM 1689 N N . ASP B 1 65 ? -4.508 31.109 10.641 1 97 65 ASP B N 1
ATOM 1690 C CA . ASP B 1 65 ? -4.949 32.156 9.742 1 97 65 ASP B CA 1
ATOM 1691 C C . ASP B 1 65 ? -5.73 33.25 10.5 1 97 65 ASP B C 1
ATOM 1693 O O . ASP B 1 65 ? -5.453 34.438 10.359 1 97 65 ASP B O 1
ATOM 1697 N N . GLU B 1 66 ? -6.66 32.844 11.258 1 97.62 66 GLU B N 1
ATOM 1698 C CA . GLU B 1 66 ? -7.512 33.75 12 1 97.62 66 GLU B CA 1
ATOM 1699 C C . GLU B 1 66 ? -6.695 34.562 13.008 1 97.62 66 GLU B C 1
ATOM 1701 O O . GLU B 1 66 ? -7.035 35.719 13.312 1 97.62 66 GLU B O 1
ATOM 1706 N N . ALA B 1 67 ? -5.617 33.969 13.477 1 96.88 67 ALA B N 1
ATOM 1707 C CA . ALA B 1 67 ? -4.777 34.656 14.477 1 96.88 67 ALA B CA 1
ATOM 1708 C C . ALA B 1 67 ? -3.684 35.469 13.797 1 96.88 67 ALA B C 1
ATOM 1710 O O . ALA B 1 67 ? -2.871 36.094 14.477 1 96.88 67 ALA B O 1
ATOM 1711 N N . GLY B 1 68 ? -3.631 35.406 12.438 1 95.69 68 GLY B N 1
ATOM 1712 C CA . GLY B 1 68 ? -2.596 36.125 11.711 1 95.69 68 GLY B CA 1
ATOM 1713 C C . GLY B 1 68 ? -1.22 35.5 11.859 1 95.69 68 GLY B C 1
ATOM 1714 O O . GLY B 1 68 ? -0.21 36.219 11.852 1 95.69 68 GLY B O 1
ATOM 1715 N N . LEU B 1 69 ? -1.178 34.188 12.062 1 96.06 69 LEU B N 1
ATOM 1716 C CA . LEU B 1 69 ? 0.083 33.5 12.344 1 96.06 69 LEU B CA 1
ATOM 1717 C C . LEU B 1 69 ? 0.423 32.5 11.242 1 96.06 69 LEU B C 1
ATOM 1719 O O . LEU B 1 69 ? 1.29 31.656 11.422 1 96.06 69 LEU B O 1
ATOM 1723 N N . ALA B 1 70 ? -0.209 32.594 10.102 1 94.56 70 ALA B N 1
ATOM 1724 C CA . ALA B 1 70 ? -0.004 31.672 9 1 94.56 70 ALA B CA 1
ATOM 1725 C C . ALA B 1 70 ? 1.428 31.75 8.477 1 94.56 70 ALA B C 1
ATOM 1727 O O . ALA B 1 70 ? 1.952 30.766 7.938 1 94.56 70 ALA B O 1
ATOM 1728 N N . PHE B 1 71 ? 2.113 32.844 8.695 1 92.81 71 PHE B N 1
ATOM 1729 C CA . PHE B 1 71 ? 3.484 33.031 8.234 1 92.81 71 PHE B CA 1
ATOM 1730 C C . PHE B 1 71 ? 4.461 32.281 9.117 1 92.81 71 PHE B C 1
ATOM 1732 O O . PHE B 1 71 ? 5.605 32.031 8.727 1 92.81 71 PHE B O 1
ATOM 1739 N N . ALA B 1 72 ? 4.086 31.938 10.312 1 94.12 72 ALA B N 1
ATOM 1740 C CA . ALA B 1 72 ? 5 31.453 11.344 1 94.12 72 ALA B CA 1
ATOM 1741 C C . ALA B 1 72 ? 5.254 29.953 11.211 1 94.12 72 ALA B C 1
ATOM 1743 O O . ALA B 1 72 ? 6.285 29.453 11.664 1 94.12 72 ALA B O 1
ATOM 1744 N N . ALA B 1 73 ? 4.254 29.266 10.641 1 95.31 73 ALA B N 1
ATOM 1745 C CA . ALA B 1 73 ? 4.383 27.812 10.578 1 95.31 73 ALA B CA 1
ATOM 1746 C C . ALA B 1 73 ? 3.584 27.234 9.406 1 95.31 73 ALA B C 1
ATOM 1748 O O . ALA B 1 73 ? 2.529 27.766 9.055 1 95.31 73 ALA B O 1
ATOM 1749 N N . ASP B 1 74 ? 4.137 26.203 8.828 1 94.69 74 ASP B N 1
ATOM 1750 C CA . ASP B 1 74 ? 3.404 25.391 7.855 1 94.69 74 ASP B CA 1
ATOM 1751 C C . ASP B 1 74 ? 2.754 24.188 8.523 1 94.69 74 ASP B C 1
ATOM 1753 O O . ASP B 1 74 ? 3.303 23.625 9.477 1 94.69 74 ASP B O 1
ATOM 1757 N N . VAL B 1 75 ? 1.598 23.938 8.039 1 96.25 75 VAL B N 1
ATOM 1758 C CA . VAL B 1 75 ? 0.899 22.75 8.516 1 96.25 75 VAL B CA 1
ATOM 1759 C C . VAL B 1 75 ? 0.941 21.672 7.441 1 96.25 75 VAL B C 1
ATOM 1761 O O . VAL B 1 75 ? 0.527 21.891 6.301 1 96.25 75 VAL B O 1
ATOM 1764 N N . LEU B 1 76 ? 1.421 20.453 7.863 1 94.25 76 LEU B N 1
ATOM 1765 C CA . LEU B 1 76 ? 1.554 19.344 6.918 1 94.25 76 LEU B CA 1
ATOM 1766 C C . LEU B 1 76 ? 0.898 18.078 7.469 1 94.25 76 LEU B C 1
ATOM 1768 O O . LEU B 1 76 ? 0.78 17.922 8.688 1 94.25 76 LEU B O 1
ATOM 1772 N N . VAL B 1 77 ? 0.402 17.328 6.535 1 93.88 77 VAL B N 1
ATOM 1773 C CA . VAL B 1 77 ? -0.096 16 6.883 1 93.88 77 VAL B CA 1
ATOM 1774 C C . VAL B 1 77 ? 0.83 14.938 6.305 1 93.88 77 VAL B C 1
ATOM 1776 O O . VAL B 1 77 ? 1.212 15.008 5.133 1 93.88 77 VAL B O 1
ATOM 1779 N N . SER B 1 78 ? 1.15 13.992 7.199 1 87.31 78 SER B N 1
ATOM 1780 C CA . SER B 1 78 ? 1.965 12.891 6.695 1 87.31 78 SER B CA 1
ATOM 1781 C C . SER B 1 78 ? 1.177 12.016 5.727 1 87.31 78 SER B C 1
ATOM 1783 O O . SER B 1 78 ? -0.05 12.109 5.652 1 87.31 78 SER B O 1
ATOM 1785 N N . GLY B 1 79 ? 1.883 11.227 4.992 1 85 79 GLY B N 1
ATOM 1786 C CA . GLY B 1 79 ? 1.267 10.398 3.971 1 85 79 GLY B CA 1
ATOM 1787 C C . GLY B 1 79 ? 0.386 9.297 4.543 1 85 79 GLY B C 1
ATOM 1788 O O . GLY B 1 79 ? 0.449 9.008 5.742 1 85 79 GLY B O 1
ATOM 1789 N N . ILE B 1 80 ? -0.442 8.734 3.723 1 85.25 80 ILE B N 1
ATOM 1790 C CA . ILE B 1 80 ? -1.457 7.766 4.117 1 85.25 80 ILE B CA 1
ATOM 1791 C C . ILE B 1 80 ? -0.785 6.465 4.551 1 85.25 80 ILE B C 1
ATOM 1793 O O . ILE B 1 80 ? -1.395 5.641 5.238 1 85.25 80 ILE B O 1
ATOM 1797 N N . ASP B 1 81 ? 0.526 6.223 4.109 1 84.5 81 ASP B N 1
ATOM 1798 C CA . ASP B 1 81 ? 1.242 4.992 4.43 1 84.5 81 ASP B CA 1
ATOM 1799 C C . ASP B 1 81 ? 2.086 5.156 5.691 1 84.5 81 ASP B C 1
ATOM 1801 O O . ASP B 1 81 ? 2.719 4.203 6.152 1 84.5 81 ASP B O 1
ATOM 1805 N N . THR B 1 82 ? 2.23 6.25 6.297 1 73.69 82 THR B N 1
ATOM 1806 C CA . THR B 1 82 ? 3.016 6.609 7.473 1 73.69 82 THR B CA 1
ATOM 1807 C C . THR B 1 82 ? 2.105 6.871 8.672 1 73.69 82 THR B C 1
ATOM 1809 O O . THR B 1 82 ? 0.88 6.891 8.531 1 73.69 82 THR B O 1
ATOM 1812 N N . PRO B 1 83 ? 2.844 6.836 9.766 1 72.94 83 PRO B N 1
ATOM 1813 C CA . PRO B 1 83 ? 1.979 7.379 10.812 1 72.94 83 PRO B CA 1
ATOM 1814 C C . PRO B 1 83 ? 1.219 8.625 10.367 1 72.94 83 PRO B C 1
ATOM 1816 O O . PRO B 1 83 ? 1.822 9.57 9.852 1 72.94 83 PRO B O 1
ATOM 1819 N N . ARG B 1 84 ? 0.034 8.477 10.328 1 81.62 84 ARG B N 1
ATOM 1820 C CA . ARG B 1 84 ? -0.859 9.508 9.828 1 81.62 84 ARG B CA 1
ATOM 1821 C C . ARG B 1 84 ? -1.054 10.617 10.859 1 81.62 84 ARG B C 1
ATOM 1823 O O . ARG B 1 84 ? -1.859 10.477 11.781 1 81.62 84 ARG B O 1
ATOM 1830 N N . GLU B 1 85 ? -0.211 11.633 10.641 1 90.56 85 GLU B N 1
ATOM 1831 C CA . GLU B 1 85 ? -0.215 12.711 11.625 1 90.56 85 GLU B CA 1
ATOM 1832 C C . GLU B 1 85 ? -0.21 14.078 10.945 1 90.56 85 GLU B C 1
ATOM 1834 O O . GLU B 1 85 ? 0.244 14.203 9.805 1 90.56 85 GLU B O 1
ATOM 1839 N N . ALA B 1 86 ? -0.811 14.984 11.633 1 94.88 86 ALA B N 1
ATOM 1840 C CA . ALA B 1 86 ? -0.661 16.391 11.289 1 94.88 86 ALA B CA 1
ATOM 1841 C C . ALA B 1 86 ? 0.506 17.016 12.047 1 94.88 86 ALA B C 1
ATOM 1843 O O . ALA B 1 86 ? 0.704 16.75 13.234 1 94.88 86 ALA B O 1
ATOM 1844 N N . ARG B 1 87 ? 1.206 17.812 11.305 1 94.75 87 ARG B N 1
ATOM 1845 C CA . ARG B 1 87 ? 2.408 18.391 11.898 1 94.75 87 ARG B CA 1
ATOM 1846 C C . ARG B 1 87 ? 2.475 19.891 11.641 1 94.75 87 ARG B C 1
ATOM 1848 O O . ARG B 1 87 ? 1.971 20.375 10.625 1 94.75 87 ARG B O 1
ATOM 1855 N N . LEU B 1 88 ? 3.125 20.5 12.625 1 95.56 88 LEU B N 1
ATOM 1856 C CA . LEU B 1 88 ? 3.475 21.906 12.5 1 95.56 8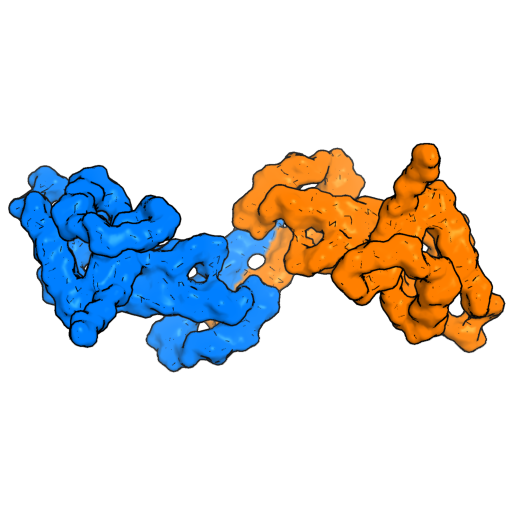8 LEU B CA 1
ATOM 1857 C C . LEU B 1 88 ? 4.969 22.078 12.234 1 95.56 88 LEU B C 1
ATOM 1859 O O . LEU B 1 88 ? 5.801 21.578 12.992 1 95.56 88 LEU B O 1
ATOM 1863 N N . ILE B 1 89 ? 5.219 22.75 11.109 1 94.38 89 ILE B N 1
ATOM 1864 C CA . ILE B 1 89 ? 6.609 22.984 10.742 1 94.38 89 ILE B CA 1
ATOM 1865 C C . ILE B 1 89 ? 6.918 24.484 10.852 1 94.38 89 ILE B C 1
ATOM 1867 O O . ILE B 1 89 ? 6.312 25.297 10.156 1 94.38 89 ILE B O 1
ATOM 1871 N N . PRO B 1 90 ? 7.844 24.812 11.742 1 94.56 90 PRO B N 1
ATOM 1872 C CA . PRO B 1 90 ? 8.195 26.234 11.836 1 94.56 90 PRO B CA 1
ATOM 1873 C C . PRO B 1 90 ? 8.648 26.812 10.5 1 94.56 90 PRO B C 1
ATOM 1875 O O . PRO B 1 90 ? 9.398 26.172 9.758 1 94.56 90 PRO B O 1
ATOM 1878 N N . ALA B 1 91 ? 8.203 28 10.234 1 93.56 91 ALA B N 1
ATOM 1879 C CA . ALA B 1 91 ? 8.516 28.609 8.945 1 93.56 91 ALA B CA 1
ATOM 1880 C C . ALA B 1 91 ? 9 30.047 9.133 1 93.56 91 ALA B C 1
ATOM 1882 O O . ALA B 1 91 ? 9.594 30.625 8.219 1 93.56 91 ALA B O 1
ATOM 1883 N N . ALA B 1 92 ? 8.844 30.594 10.32 1 92.38 92 ALA B N 1
ATOM 1884 C CA . ALA B 1 92 ? 9.203 32 10.562 1 92.38 92 ALA B CA 1
ATOM 1885 C C . ALA B 1 92 ? 10.719 32.156 10.633 1 92.38 92 ALA B C 1
ATOM 1887 O O . ALA B 1 92 ? 11.422 31.328 11.203 1 92.38 92 ALA B O 1
ATOM 1888 N N . ASP B 1 93 ? 11.156 33.156 10.016 1 90.56 93 ASP B N 1
ATOM 1889 C CA . ASP B 1 93 ? 12.562 33.531 10.141 1 90.56 93 ASP B CA 1
ATOM 1890 C C . ASP B 1 93 ? 12.805 34.312 11.445 1 90.56 93 ASP B C 1
ATOM 1892 O O . ASP B 1 93 ? 12.266 35.406 11.648 1 90.56 93 ASP B O 1
ATOM 1896 N N . PRO B 1 94 ? 13.648 33.781 12.234 1 89.44 94 PRO B N 1
ATOM 1897 C CA . PRO B 1 94 ? 13.883 34.406 13.531 1 89.44 94 PRO B CA 1
ATOM 1898 C C . PRO B 1 94 ? 14.383 35.844 13.391 1 89.44 94 PRO B C 1
ATOM 1900 O O . PRO B 1 94 ? 14.047 36.719 14.219 1 89.44 94 PRO B O 1
ATOM 1903 N N . GLU B 1 95 ? 15.102 36.156 12.422 1 90.81 95 GLU B N 1
ATOM 1904 C CA . GLU B 1 95 ? 15.695 37.469 12.25 1 90.81 95 GLU B CA 1
ATOM 1905 C C . GLU B 1 95 ? 14.664 38.469 11.758 1 90.81 95 GLU B C 1
ATOM 1907 O O . GLU B 1 95 ? 14.797 39.688 12.016 1 90.81 95 GLU B O 1
ATOM 1912 N N . GLU B 1 96 ? 13.688 38 11.172 1 91.69 96 GLU B N 1
ATOM 1913 C CA . GLU B 1 96 ? 12.711 38.906 10.555 1 91.69 96 GLU B CA 1
ATOM 1914 C C . GLU B 1 96 ? 11.438 38.969 11.375 1 91.69 96 GLU B C 1
ATOM 1916 O O . GLU B 1 96 ? 10.555 39.781 11.094 1 91.69 96 GLU B O 1
ATOM 1921 N N . THR B 1 97 ? 11.367 38.094 12.359 1 90.44 97 THR B N 1
ATOM 1922 C CA . THR B 1 97 ? 10.133 38.031 13.125 1 90.44 97 THR B CA 1
ATOM 1923 C C . THR B 1 97 ? 10.297 38.719 14.477 1 90.44 97 THR B C 1
ATOM 1925 O O . THR B 1 97 ? 11.055 38.25 15.328 1 90.44 97 THR B O 1
ATOM 1928 N N . PRO B 1 98 ? 9.547 39.844 14.555 1 88.25 98 PRO B N 1
ATOM 1929 C CA . PRO B 1 98 ? 9.57 40.469 15.883 1 88.25 98 PRO B CA 1
ATOM 1930 C C . PRO B 1 98 ? 9.016 39.531 16.969 1 88.25 98 PRO B C 1
ATOM 1932 O O . PRO B 1 98 ? 8.055 38.812 16.734 1 88.25 98 PRO B O 1
ATOM 1935 N N . ASP B 1 99 ? 9.625 39.5 18.141 1 89.88 99 ASP B N 1
ATOM 1936 C CA . ASP B 1 99 ? 9.211 38.719 19.297 1 89.88 99 ASP B CA 1
ATOM 1937 C C . ASP B 1 99 ? 9.148 37.219 18.969 1 89.88 99 ASP B C 1
ATOM 1939 O O . ASP B 1 99 ? 8.164 36.562 19.297 1 89.88 99 ASP B O 1
ATOM 1943 N N . TYR B 1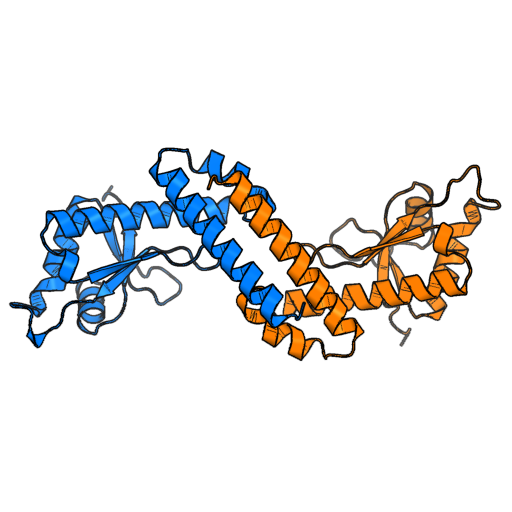 100 ? 10.07 36.781 18.25 1 92.56 100 TYR B N 1
ATOM 1944 C CA . TYR B 1 100 ? 10.172 35.406 17.812 1 92.56 100 TYR B CA 1
ATOM 1945 C C . TYR B 1 100 ? 10.047 34.438 19 1 92.56 100 TYR B C 1
ATOM 1947 O O . TYR B 1 100 ? 9.359 33.438 18.906 1 92.56 100 TYR B O 1
ATOM 1955 N N . PRO B 1 101 ? 10.602 34.75 20.188 1 91.88 101 PRO B N 1
ATOM 1956 C CA . PRO B 1 101 ? 10.539 33.812 21.297 1 91.88 101 PRO B CA 1
ATOM 1957 C C . PRO B 1 101 ? 9.117 33.594 21.812 1 91.88 101 PRO B C 1
ATOM 1959 O O . PRO B 1 101 ? 8.844 32.594 22.469 1 91.88 101 PRO B O 1
ATOM 1962 N N . SER B 1 102 ? 8.227 34.5 21.531 1 93.31 102 SER B N 1
ATOM 1963 C CA . SER B 1 102 ? 6.855 34.375 22 1 93.31 102 SER B CA 1
ATOM 1964 C C . SER B 1 102 ? 5.98 33.625 21.016 1 93.31 102 SER B C 1
ATOM 1966 O O . SER B 1 102 ? 4.836 33.281 21.312 1 93.31 102 SER B O 1
ATOM 1968 N N . LEU B 1 103 ? 6.504 33.312 19.891 1 93.56 103 LEU B N 1
ATOM 1969 C CA . LEU B 1 103 ? 5.734 32.75 18.797 1 93.56 103 LEU B CA 1
ATOM 1970 C C . LEU B 1 103 ? 5.102 31.422 19.188 1 93.56 103 LEU B C 1
ATOM 1972 O O . LEU B 1 103 ? 3.916 31.203 18.953 1 93.56 103 LEU B O 1
ATOM 1976 N N . PRO B 1 104 ? 5.836 30.531 19.875 1 93.88 104 PRO B N 1
ATOM 1977 C CA . PRO B 1 104 ? 5.223 29.25 20.234 1 93.88 104 PRO B CA 1
ATOM 1978 C C . PRO B 1 104 ? 4 29.406 21.125 1 93.88 104 PRO B C 1
ATOM 1980 O O . PRO B 1 104 ? 2.994 28.719 20.938 1 93.88 104 PRO B O 1
ATOM 1983 N N . THR B 1 105 ? 4.109 30.297 22.062 1 94.19 105 THR B N 1
ATOM 1984 C CA . THR B 1 105 ? 2.986 30.547 22.953 1 94.19 105 THR B CA 1
ATOM 1985 C C . THR B 1 105 ? 1.79 31.094 22.188 1 94.19 105 THR B C 1
ATOM 1987 O O . THR B 1 105 ? 0.651 30.688 22.422 1 94.19 105 THR B O 1
ATOM 1990 N N . ARG B 1 106 ? 2.018 32.031 21.297 1 9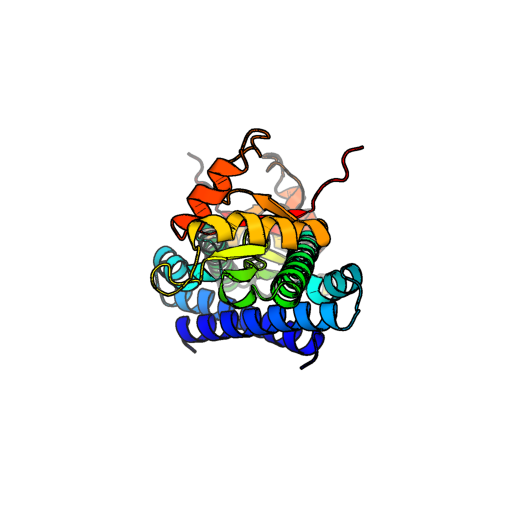5.62 106 ARG B N 1
ATOM 1991 C CA . ARG B 1 106 ? 0.948 32.594 20.484 1 95.62 106 ARG B CA 1
ATOM 1992 C C . ARG B 1 106 ? 0.29 31.516 19.625 1 95.62 106 ARG B C 1
ATOM 1994 O O . ARG B 1 106 ? -0.934 31.5 19.484 1 95.62 106 ARG B O 1
ATOM 2001 N N . ILE B 1 107 ? 1.085 30.656 19.109 1 96.5 107 ILE B N 1
ATOM 2002 C CA . ILE B 1 107 ? 0.584 29.562 18.281 1 96.5 107 ILE B CA 1
ATOM 2003 C C . ILE B 1 107 ? -0.269 28.625 19.125 1 96.5 107 ILE B C 1
ATOM 2005 O O . ILE B 1 107 ? -1.375 28.25 18.719 1 96.5 107 ILE B O 1
ATOM 2009 N N . ARG B 1 108 ? 0.212 28.234 20.281 1 95.38 108 ARG B N 1
ATOM 2010 C CA . ARG B 1 108 ? -0.533 27.344 21.156 1 95.38 108 ARG B CA 1
ATOM 2011 C C . ARG B 1 108 ? -1.881 27.938 21.531 1 95.38 108 ARG B C 1
ATOM 2013 O O . ARG B 1 108 ? -2.896 27.234 21.547 1 95.38 108 ARG B O 1
ATOM 2020 N N . ASP B 1 109 ? -1.87 29.219 21.812 1 95.38 109 ASP B N 1
ATOM 2021 C CA . ASP B 1 109 ? -3.113 29.891 22.188 1 95.38 109 ASP B CA 1
ATOM 2022 C C . ASP B 1 109 ? -4.109 29.875 21.031 1 95.38 109 ASP B C 1
ATOM 2024 O O . ASP B 1 109 ? -5.297 29.609 21.219 1 95.38 109 ASP B O 1
ATOM 2028 N N . ALA B 1 110 ? -3.621 30.172 19.875 1 96.75 110 ALA B N 1
ATOM 2029 C CA . ALA B 1 110 ? -4.473 30.156 18.688 1 96.75 110 ALA B CA 1
ATOM 2030 C C . ALA B 1 110 ? -5.074 28.766 18.469 1 96.75 110 ALA B C 1
ATOM 2032 O O . ALA B 1 110 ? -6.258 28.641 18.141 1 96.75 110 ALA B O 1
ATOM 2033 N N . LEU B 1 111 ? -4.238 27.781 18.688 1 97.06 111 LEU B N 1
ATOM 2034 C CA . LEU B 1 111 ? -4.664 26.391 18.469 1 97.06 111 LEU B CA 1
ATOM 2035 C C . LEU B 1 111 ? -5.66 25.953 19.531 1 97.06 111 LEU B C 1
ATOM 2037 O O . LEU B 1 111 ? -6.605 25.219 19.25 1 97.06 111 LEU B O 1
ATOM 2041 N N . ARG B 1 112 ? -5.43 26.359 20.719 1 95.12 112 ARG B N 1
ATOM 2042 C CA . ARG B 1 112 ? -6.297 25.984 21.828 1 95.12 112 ARG B CA 1
ATOM 2043 C C . ARG B 1 112 ? -7.738 26.422 21.562 1 95.12 112 ARG B C 1
ATOM 2045 O O . ARG B 1 112 ? -8.68 25.719 21.953 1 95.12 112 ARG B O 1
ATOM 2052 N N . ALA B 1 113 ? -7.918 27.547 20.922 1 94.31 113 ALA B N 1
ATOM 2053 C CA . ALA B 1 113 ? -9.25 28.031 20.578 1 94.31 113 ALA B CA 1
ATOM 2054 C C . ALA B 1 113 ? -9.984 27.062 19.672 1 94.31 113 ALA B C 1
ATOM 2056 O O . ALA B 1 113 ? -11.211 27.094 19.578 1 94.31 113 ALA B O 1
ATOM 2057 N N . PHE B 1 114 ? -9.281 26.234 18.984 1 95.69 114 PHE B N 1
ATOM 2058 C CA . PHE B 1 114 ? -9.844 25.25 18.094 1 95.69 114 PHE B CA 1
ATOM 2059 C C . PHE B 1 114 ? -9.719 23.844 18.672 1 95.69 114 PHE B C 1
ATOM 2061 O O . PHE B 1 114 ? -9.82 22.844 17.953 1 95.69 114 PHE B O 1
ATOM 2068 N N . HIS B 1 115 ? -9.367 23.719 19.953 1 95.25 115 HIS B N 1
ATOM 2069 C CA . HIS B 1 115 ? -9.242 22.469 20.703 1 95.25 115 HIS B CA 1
ATOM 2070 C C . HIS B 1 115 ? -8.109 21.609 20.156 1 95.25 115 HIS B C 1
ATOM 2072 O O . HIS B 1 115 ? -8.258 20.391 20 1 95.25 115 HIS B O 1
ATOM 2078 N N . ILE B 1 116 ? -7.027 22.25 19.812 1 95.75 116 ILE B N 1
ATOM 2079 C CA . ILE B 1 116 ? -5.816 21.594 19.328 1 95.75 116 ILE B CA 1
ATOM 2080 C C . ILE B 1 116 ? -4.652 21.922 20.266 1 95.75 116 ILE B C 1
ATOM 2082 O O . ILE B 1 116 ? -4.547 23.031 20.766 1 95.75 116 ILE B O 1
ATOM 2086 N N . THR B 1 117 ? -3.832 21 20.5 1 93.44 117 THR B N 1
ATOM 2087 C CA . THR B 1 117 ? -2.582 21.203 21.219 1 93.44 117 THR B CA 1
ATOM 2088 C C . THR B 1 117 ? -1.416 20.547 20.484 1 93.44 117 THR B C 1
ATOM 2090 O O . THR B 1 117 ? -1.592 20 19.391 1 93.44 117 THR B O 1
ATOM 2093 N N . LEU B 1 118 ? -0.219 20.719 21.016 1 93.19 118 LEU B N 1
ATOM 2094 C CA . LEU B 1 118 ? 0.999 20.25 20.359 1 93.19 118 LEU B CA 1
ATOM 2095 C C . LEU B 1 118 ? 1.666 19.141 21.172 1 93.19 118 LEU B C 1
ATOM 2097 O O . LEU B 1 118 ? 1.499 19.062 22.391 1 93.19 118 LEU B O 1
ATOM 2101 N N . ASP B 1 119 ? 2.299 18.266 20.406 1 90.5 119 ASP B N 1
ATOM 2102 C CA . ASP B 1 119 ? 3.088 17.188 21 1 90.5 119 ASP B CA 1
ATOM 2103 C C . ASP B 1 119 ? 4.363 16.938 20.203 1 90.5 119 ASP B C 1
ATOM 2105 O O . ASP B 1 119 ? 4.52 17.453 19.094 1 90.5 119 ASP B O 1
ATOM 2109 N N . LEU B 1 120 ? 5.371 16.328 20.734 1 88.62 120 LEU B N 1
ATOM 2110 C CA . LEU B 1 120 ? 6.605 15.984 20.047 1 88.62 120 LEU B CA 1
ATOM 2111 C C . LEU B 1 120 ? 6.387 14.781 19.125 1 88.62 120 LEU B C 1
ATOM 2113 O O . LEU B 1 120 ? 5.52 13.945 19.391 1 88.62 120 LEU B O 1
ATOM 2117 N N . LEU B 1 121 ? 7.055 14.766 17.844 1 80.31 121 LEU B N 1
ATOM 2118 C CA . LEU B 1 121 ? 6.969 13.641 16.922 1 80.31 121 LEU B CA 1
ATOM 2119 C C . LEU B 1 121 ? 7.547 12.375 17.547 1 80.31 121 LEU B C 1
ATOM 2121 O O . LEU B 1 121 ? 7.188 11.266 17.156 1 80.31 121 LEU B O 1
ATOM 2125 N N . GLN B 1 122 ? 8.688 12.562 18.141 1 61.22 122 GLN B N 1
ATOM 2126 C CA . GLN B 1 122 ? 9.547 11.445 18.531 1 61.22 122 GLN B CA 1
ATOM 2127 C C . GLN B 1 122 ? 8.719 10.273 19.047 1 61.22 122 GLN B C 1
ATOM 2129 O O . GLN B 1 122 ? 7.488 10.328 19.062 1 61.22 122 GLN B O 1
ATOM 2134 N N . THR B 1 123 ? 8.898 9.867 20.5 1 50.5 123 THR B N 1
ATOM 2135 C CA . THR B 1 123 ? 9.203 8.594 21.125 1 50.5 123 THR B CA 1
ATOM 2136 C C . THR B 1 123 ? 7.934 7.773 21.344 1 50.5 123 THR B C 1
ATOM 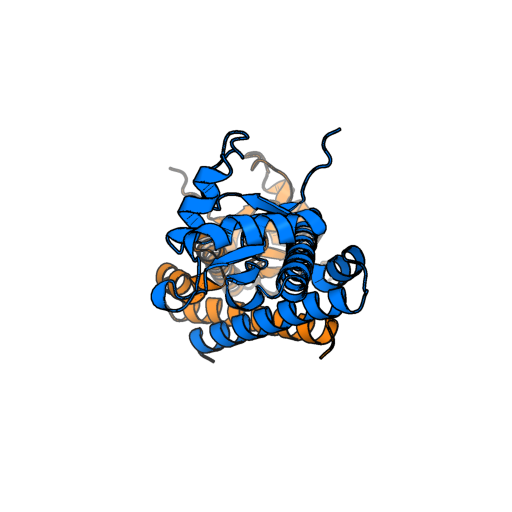2138 O O . THR B 1 123 ? 6.828 8.312 21.312 1 50.5 123 THR B O 1
ATOM 2141 N N . GLY B 1 124 ? 7.977 6.473 21.562 1 45.38 124 GLY B N 1
ATOM 2142 C CA . GLY B 1 124 ? 7.031 5.492 22.062 1 45.38 124 GLY B CA 1
ATOM 2143 C C . GLY B 1 124 ? 5.836 6.121 22.766 1 45.38 124 GLY B C 1
ATOM 2144 O O . GLY B 1 124 ? 4.922 6.617 22.109 1 45.38 124 GLY B O 1
ATOM 2145 N N . GLU B 1 125 ? 5.695 6.043 23.984 1 44.25 125 GLU B N 1
ATOM 2146 C CA . GLU B 1 125 ? 4.605 6.309 24.906 1 44.25 125 GLU B CA 1
ATOM 2147 C C . GLU B 1 125 ? 4.422 7.809 25.125 1 44.25 125 GLU B C 1
ATOM 2149 O O . GLU B 1 125 ? 5.395 8.539 25.312 1 44.25 125 GLU B O 1
ATOM 2154 N N . HIS B 1 126 ? 3.385 8.391 24.453 1 48.31 126 HIS B N 1
ATOM 2155 C CA . HIS B 1 126 ? 2.961 9.672 25 1 48.31 126 HIS B CA 1
ATOM 2156 C C . HIS B 1 126 ? 3.469 9.852 26.422 1 48.31 126 HIS B C 1
ATOM 2158 O O . HIS B 1 126 ? 3.113 9.078 27.312 1 48.31 126 HIS B O 1
ATOM 2164 N N . ASP B 1 127 ? 4.559 10.32 26.594 1 49.19 127 ASP B N 1
ATOM 2165 C CA . ASP B 1 127 ? 4.84 10.625 28 1 49.19 127 ASP B CA 1
ATOM 2166 C C . ASP B 1 127 ? 4.059 11.852 28.469 1 49.19 127 ASP B C 1
ATOM 2168 O O . ASP B 1 127 ? 4.199 12.938 27.891 1 49.19 127 ASP B O 1
ATOM 2172 N N . GLU B 1 128 ? 2.969 11.695 29.047 1 55 128 GLU B N 1
ATOM 2173 C CA . GLU B 1 128 ? 2.127 12.68 29.719 1 55 128 GLU B CA 1
ATOM 2174 C C . GLU B 1 128 ? 2.955 13.859 30.234 1 55 128 GLU B C 1
ATOM 2176 O O . GLU B 1 128 ? 2.416 14.938 30.5 1 55 128 GLU B O 1
ATOM 2181 N N . ASP B 1 129 ? 4.254 13.594 30.188 1 59.66 129 ASP B N 1
ATOM 2182 C CA . ASP B 1 129 ? 5.016 14.57 30.953 1 59.66 129 ASP B CA 1
ATOM 2183 C C . ASP B 1 129 ? 5.715 15.57 30.047 1 59.66 129 ASP B C 1
ATOM 2185 O O . ASP B 1 129 ? 6.609 16.297 30.484 1 59.66 129 ASP B O 1
ATOM 2189 N N . THR B 1 130 ? 5.352 15.508 28.734 1 71.19 130 THR B N 1
ATOM 2190 C CA . THR B 1 130 ? 6.047 16.516 27.938 1 71.19 130 THR B CA 1
ATOM 2191 C C . THR B 1 130 ? 5.508 17.906 28.234 1 71.19 130 THR B C 1
ATOM 2193 O O . THR B 1 130 ? 4.305 18.156 28.109 1 71.19 130 THR B O 1
ATOM 2196 N N . SER B 1 131 ? 6.359 18.781 28.656 1 83.12 131 SER B N 1
ATOM 2197 C CA . SER B 1 131 ? 5.941 20.125 29.047 1 83.12 131 SER B CA 1
ATOM 2198 C C . SER B 1 131 ? 5.816 21.047 27.828 1 83.12 131 SER B C 1
ATOM 2200 O O . SER B 1 131 ? 6.445 20.797 26.797 1 83.12 131 SER B O 1
ATOM 2202 N N . ASP B 1 132 ? 5.008 21.953 28 1 87.69 132 ASP B N 1
ATOM 2203 C CA . ASP B 1 132 ? 4.855 22.984 26.984 1 87.69 132 ASP B CA 1
ATOM 2204 C C . ASP B 1 132 ? 6.199 23.625 26.641 1 87.69 132 ASP B C 1
ATOM 2206 O O . ASP B 1 132 ? 6.48 23.922 25.469 1 87.69 132 ASP B O 1
ATOM 2210 N N . ALA B 1 133 ? 6.988 23.734 27.641 1 88.38 133 ALA B N 1
ATOM 2211 C CA . ALA B 1 133 ? 8.297 24.359 27.453 1 88.38 133 ALA B CA 1
ATOM 2212 C C . ALA B 1 133 ? 9.172 23.516 26.516 1 88.38 133 ALA B C 1
ATOM 2214 O O . ALA B 1 133 ? 9.914 24.062 25.703 1 88.38 133 ALA B O 1
ATOM 2215 N N . GLU B 1 134 ? 9.086 22.312 26.719 1 89.75 134 GLU B N 1
ATOM 2216 C CA . GLU B 1 134 ? 9.875 21.422 25.859 1 89.75 134 GLU B CA 1
ATOM 2217 C C . GLU B 1 134 ? 9.406 21.5 24.422 1 89.75 134 GLU B C 1
ATOM 2219 O O . GLU B 1 134 ? 10.227 21.578 23.5 1 89.75 134 GLU B O 1
ATOM 2224 N N . ILE B 1 135 ? 8.148 21.469 24.25 1 91.75 135 ILE B N 1
ATOM 2225 C CA . ILE B 1 135 ? 7.57 21.547 22.922 1 91.75 135 ILE B CA 1
ATOM 2226 C C . ILE B 1 135 ? 7.957 22.875 22.266 1 91.75 135 ILE B C 1
ATOM 2228 O O . ILE B 1 135 ? 8.336 22.906 21.094 1 91.75 135 ILE B O 1
ATOM 2232 N N . ASP B 1 136 ? 7.898 23.953 23.062 1 91.38 136 ASP B N 1
ATOM 2233 C CA . ASP B 1 136 ? 8.266 25.266 22.547 1 91.38 136 ASP B CA 1
ATOM 2234 C C . ASP B 1 136 ? 9.727 25.297 22.094 1 91.38 136 ASP B C 1
ATOM 2236 O O . ASP B 1 136 ? 10.047 25.891 21.062 1 91.38 136 ASP B O 1
ATOM 2240 N N . GLY B 1 137 ? 10.555 24.672 22.859 1 91 137 GLY B N 1
ATOM 2241 C CA . GLY B 1 137 ? 11.961 24.594 22.5 1 91 137 GLY B CA 1
ATOM 2242 C C . GLY B 1 137 ? 12.203 23.906 21.172 1 91 137 GLY B C 1
ATOM 2243 O O . GLY B 1 137 ? 12.969 24.406 20.344 1 91 137 GLY B O 1
ATOM 2244 N N . PHE B 1 138 ? 11.5 22.828 21 1 90.88 138 PHE B N 1
ATOM 2245 C CA . PHE B 1 138 ? 11.617 22.109 19.734 1 90.88 138 PHE B CA 1
ATOM 2246 C C . PHE B 1 138 ? 11.188 22.984 18.562 1 90.88 138 PHE B C 1
ATOM 2248 O O . PHE B 1 138 ? 11.867 23.031 17.531 1 90.88 138 PHE B O 1
ATOM 2255 N N . PHE B 1 139 ? 10.125 23.641 18.75 1 92 139 PHE B N 1
ATOM 2256 C CA . PHE B 1 139 ? 9.578 24.5 17.703 1 92 139 PHE B CA 1
ATOM 2257 C C . PHE B 1 139 ? 10.555 25.625 17.359 1 92 139 PHE B C 1
ATOM 2259 O O . PHE B 1 139 ? 10.812 25.891 16.188 1 92 139 PHE B O 1
ATOM 2266 N N . LEU B 1 140 ? 11.109 26.25 18.344 1 92.81 140 LEU B N 1
ATOM 2267 C CA . LEU B 1 140 ? 12.016 27.375 18.156 1 92.81 140 LEU B CA 1
ATOM 2268 C C . LEU B 1 140 ? 13.312 26.922 17.484 1 92.81 140 LEU B C 1
ATOM 2270 O O . LEU B 1 140 ? 13.961 27.688 16.781 1 92.81 140 LEU B O 1
ATOM 2274 N N . ASP B 1 141 ? 13.625 25.609 17.656 1 91.06 141 ASP B N 1
ATOM 2275 C CA . ASP B 1 141 ? 14.82 25.031 17.047 1 91.06 141 ASP B CA 1
ATOM 2276 C C . ASP B 1 141 ? 14.562 24.641 15.594 1 91.06 141 ASP B C 1
ATOM 2278 O O . ASP B 1 141 ? 15.438 24.078 14.938 1 91.06 141 ASP B O 1
ATOM 2282 N N . GLY B 1 142 ? 13.406 24.891 15.211 1 91.19 142 GLY B N 1
ATOM 2283 C CA . GLY B 1 142 ? 13.086 24.609 13.82 1 91.19 142 GLY B CA 1
ATOM 2284 C C . GLY B 1 142 ? 12.609 23.188 13.594 1 91.19 142 GLY B C 1
ATOM 2285 O O . GLY B 1 142 ? 12.516 22.734 12.453 1 91.19 142 GLY B O 1
ATOM 2286 N N . GLN B 1 143 ? 12.328 22.484 14.68 1 91.44 143 GLN B N 1
ATOM 2287 C CA . GLN B 1 143 ? 11.906 21.094 14.562 1 91.44 143 GLN B CA 1
ATOM 2288 C C . GLN B 1 143 ? 10.391 21 14.445 1 91.44 143 GLN B C 1
ATOM 2290 O O . GLN B 1 143 ? 9.656 21.75 15.094 1 91.44 143 GLN B O 1
ATOM 2295 N N . PRO B 1 144 ? 9.945 20.078 13.664 1 92.81 144 PRO B N 1
ATOM 2296 C CA . PRO B 1 144 ? 8.5 19.891 13.555 1 92.81 144 PRO B CA 1
ATOM 2297 C C . PRO B 1 144 ? 7.883 19.344 14.836 1 92.81 144 PRO B C 1
ATOM 2299 O O . PRO B 1 144 ? 8.555 18.641 15.609 1 92.81 144 PRO B O 1
ATOM 2302 N N . VAL B 1 145 ? 6.633 19.719 15.062 1 93.06 145 VAL B N 1
ATOM 2303 C CA . VAL B 1 145 ? 5.883 19.219 16.203 1 93.06 145 VAL B CA 1
ATOM 2304 C C . VAL B 1 145 ? 4.539 18.656 15.734 1 93.06 145 VAL B C 1
ATOM 2306 O O . VAL B 1 145 ? 4.055 19.016 14.656 1 93.06 145 VAL B O 1
ATOM 2309 N N . ARG B 1 146 ? 3.969 17.797 16.609 1 94.38 146 ARG B N 1
ATOM 2310 C CA . ARG B 1 146 ? 2.742 17.094 16.25 1 94.38 146 ARG B CA 1
ATOM 2311 C C . ARG B 1 146 ? 1.514 17.844 16.75 1 94.38 146 ARG B C 1
ATOM 2313 O O . ARG B 1 146 ? 1.517 18.391 17.859 1 94.38 146 ARG B O 1
ATOM 2320 N N . LEU B 1 147 ? 0.554 17.891 15.898 1 94.5 147 LEU B N 1
ATOM 2321 C CA . LEU B 1 147 ? -0.751 18.422 16.281 1 94.5 147 LEU B CA 1
ATOM 2322 C C . LEU B 1 147 ? -1.634 17.312 16.844 1 94.5 147 LEU B C 1
ATOM 2324 O O . LEU B 1 147 ? -1.746 16.234 16.25 1 94.5 147 LEU B O 1
ATOM 2328 N N . ILE B 1 148 ? -2.293 17.547 17.969 1 93.31 148 ILE B N 1
ATOM 2329 C CA . ILE B 1 148 ? -3.207 16.562 18.547 1 93.31 148 ILE B CA 1
ATOM 2330 C C . ILE B 1 148 ? -4.457 17.266 19.062 1 93.31 148 ILE B C 1
ATOM 2332 O O . ILE B 1 148 ? -4.438 18.484 19.328 1 93.31 148 ILE B O 1
ATOM 2336 N N . LYS B 1 149 ? -5.488 16.531 19.141 1 91.19 149 LYS B N 1
ATOM 2337 C CA . LYS B 1 149 ? -6.723 17.062 19.703 1 91.19 149 LYS B CA 1
ATOM 2338 C C . LYS B 1 149 ? -6.578 17.312 21.203 1 91.19 149 LYS B C 1
ATOM 2340 O O . LYS B 1 149 ? -5.984 16.5 21.922 1 91.19 149 LYS B O 1
ATOM 2345 N N . LEU B 1 150 ? -7.168 18.391 21.531 1 85.69 150 LEU B N 1
ATOM 2346 C CA . LEU B 1 150 ? -7.191 18.719 22.953 1 85.69 150 LEU B CA 1
ATOM 2347 C C . LEU B 1 150 ? -8.312 17.969 23.656 1 85.69 150 LEU B C 1
ATOM 2349 O O . LEU B 1 150 ? -9.461 17.984 23.203 1 85.69 150 LEU B O 1
ATOM 2353 N N . LYS B 1 151 ? -8.008 16.969 24.531 1 73.25 151 LYS B N 1
ATOM 2354 C CA . LYS B 1 151 ? -9.016 16.266 25.328 1 73.25 151 LYS B CA 1
ATOM 2355 C C . LYS B 1 151 ? -9.602 17.172 26.391 1 73.25 151 LYS B C 1
ATOM 2357 O O . LYS B 1 151 ? -8.867 17.906 27.062 1 73.25 151 LYS B O 1
ATOM 2362 N N . PRO B 1 152 ? -11.008 17.297 26.25 1 61.69 152 PRO B N 1
ATOM 2363 C CA . PRO B 1 152 ? -11.594 18.125 27.312 1 61.69 152 PRO B CA 1
ATOM 2364 C C . PRO B 1 152 ? -11.227 17.641 28.719 1 61.69 152 PRO B C 1
ATOM 2366 O O . PRO B 1 152 ? -11.039 16.438 28.922 1 61.69 152 PRO B O 1
ATOM 2369 N N . ARG B 1 153 ? -10.711 18.469 29.562 1 50.53 153 ARG B N 1
ATOM 2370 C CA . ARG B 1 153 ? -10.539 18.125 30.969 1 50.53 153 ARG B CA 1
ATOM 2371 C C . ARG B 1 153 ? -11.844 17.609 31.562 1 50.53 153 ARG B C 1
ATOM 2373 O O . ARG B 1 153 ? -12.883 18.266 31.469 1 50.53 153 ARG B O 1
ATOM 2380 N N . THR B 1 154 ? -12.117 16.281 31.453 1 42.5 154 THR B N 1
ATOM 2381 C CA . THR B 1 154 ? -13.258 15.898 32.281 1 42.5 154 THR B CA 1
ATOM 2382 C C . THR B 1 154 ? -13.07 16.359 33.719 1 42.5 154 THR B C 1
ATOM 2384 O O . THR B 1 154 ? -11.953 16.375 34.219 1 42.5 154 THR B O 1
#

Solvent-accessible surface area (backbone atoms only — not comparable to full-atom values): 16893 Å² total; per-residue (Å²): 130,55,56,68,59,33,46,52,50,27,53,50,29,45,50,50,30,53,50,31,51,53,51,45,43,75,72,65,50,54,62,69,59,52,23,61,72,44,44,92,80,41,52,54,67,42,43,46,41,31,50,51,17,47,53,51,36,53,52,44,49,50,28,26,48,77,66,72,41,53,70,43,37,44,73,46,63,51,52,66,91,44,82,44,38,16,32,40,32,54,55,54,51,67,90,77,35,83,68,48,87,50,44,53,58,55,49,48,54,37,26,44,78,69,43,28,42,78,42,74,66,72,73,88,68,82,56,90,75,70,46,69,66,56,51,37,51,40,38,77,71,56,36,62,31,23,55,42,75,49,73,75,82,124,128,55,56,68,59,32,46,52,50,27,53,51,30,45,51,51,31,53,53,31,51,53,50,45,42,74,73,64,49,54,62,68,59,52,23,61,72,43,44,92,80,40,54,55,66,42,43,47,42,30,50,50,18,47,52,51,35,52,52,45,50,50,29,28,47,76,67,72,40,52,71,42,39,44,74,45,64,48,51,69,91,44,80,45,38,17,30,39,33,53,55,52,50,67,90,78,36,84,67,47,88,50,44,54,59,55,50,48,54,36,25,45,78,73,42,29,42,78,42,73,66,74,71,87,70,82,56,88,72,71,47,70,65,57,51,39,51,39,37,75,70,57,34,61,32,24,55,43,76,48,72,76,82,123